Protein AF-A0A1Q8ZCB3-F1 (afdb_monomer)

Mean predicted aligned error: 11.49 Å

Nearest PDB structures (foldseek):
  8alu-assembly1_A  TM=4.350E-01  e=1.536E-04  Lactobacillus acidophilus
  5d74-assembly2_B  TM=3.799E-01  e=8.631E-02  Streptococcus phage phi7917
  1wfw-assembly1_A  TM=5.533E-01  e=4.853E-01  Mus musculus
  2egc-assembly1_A  TM=5.902E-01  e=7.000E-01  Homo sapiens
  5d76-assembly2_B  TM=3.180E-01  e=1.245E-01  Streptococcus phage phi7917

Radius of gyration: 24.02 Å; Cα contacts (8 Å, |Δi|>4): 388; chains: 1; bounding box: 88×39×53 Å

Sequence (181 aa):
MSKTLTMMKRLTGKFVLAVAATAVVLVGSVFPALAGEGILKADDPKAQINLRESASTSSRSLGYGLVGDRVTTLDQVKGTDGYVWYKVKFPKSGSVGWVRGDFVQVVTPEGILQAEDPQAQINLRQDANPNSTKLGYGVVGDRVLILGSKKGTDNYTWYKVKFPKSGAVGWIRGTFLRVTQ

Foldseek 3Di:
DDDDDDDDDDDDDDDPPPPPPPPPPCPVPFPQWDQFKKFFDDPDQADWFFFFADLDPPGDTPGTDGGGQIWGFGTWDQGPVRFIWTFTARPPPRDTGITTCVRIDTDFWKKFFDDPDQADWFFFAADLEPPGDGPGTDGGGQMWTFGHWDQGPVRFIWTFTARPVPRDTGITGCVRIDIDD

Solvent-accessible surface area (backbone atoms only — not comparable to full-atom values): 10440 Å² total; per-residue (Å²): 135,91,85,79,87,85,90,85,84,84,83,90,82,74,90,79,81,77,80,74,82,66,79,76,74,74,67,74,76,70,58,68,40,44,77,29,48,25,32,30,44,62,94,51,69,82,40,75,45,60,28,14,73,39,56,42,94,85,40,58,73,77,48,65,47,45,37,69,41,63,30,36,29,55,37,59,46,76,23,90,84,72,44,49,18,31,32,32,33,33,76,89,81,62,51,71,30,19,32,56,37,91,36,42,47,70,52,67,41,36,27,33,32,44,64,94,51,70,83,42,73,46,60,27,13,72,40,52,36,98,84,40,58,73,77,49,64,48,43,40,70,42,64,30,39,44,73,28,57,47,75,22,85,80,75,43,52,18,30,32,33,30,33,76,91,78,63,50,70,31,20,35,58,41,90,37,45,47,77,42,133

Secondary structure (DSSP, 8-state):
----------------------------------SEEEEE--SSTT-EEEEESSSSTTSPEEEEEETT-EEEEEEEEE-TTSSEEEEEE-TTT--EEEEEGGGEEEE--EEEE--SSTT-EEEEESSSSTTS-EEEEEETT-EEEEEEEEE-TTSSEEEEEE-TTT--EEEEEGGGEEEE-

Structure (mmCIF, N/CA/C/O backbone):
data_AF-A0A1Q8ZCB3-F1
#
_entry.id   AF-A0A1Q8ZCB3-F1
#
loop_
_atom_site.group_PDB
_atom_site.id
_atom_site.type_symbol
_atom_site.label_atom_id
_atom_site.label_alt_id
_atom_site.label_comp_id
_atom_site.label_asym_id
_atom_site.label_entity_id
_atom_site.label_seq_id
_atom_site.pdbx_PDB_ins_code
_atom_site.Cartn_x
_atom_site.Cartn_y
_atom_site.Cartn_z
_atom_site.occupancy
_atom_site.B_iso_or_equiv
_atom_site.auth_seq_id
_atom_site.auth_comp_id
_atom_site.auth_asym_id
_atom_site.auth_atom_id
_atom_site.pdbx_PDB_model_num
ATOM 1 N N . MET A 1 1 ? 66.526 -19.424 -27.141 1.00 43.78 1 MET A N 1
ATOM 2 C CA . MET A 1 1 ? 65.433 -18.430 -27.096 1.00 43.78 1 MET A CA 1
ATOM 3 C C . MET A 1 1 ? 64.791 -18.486 -25.722 1.00 43.78 1 MET A C 1
ATOM 5 O O . MET A 1 1 ? 64.409 -19.555 -25.273 1.00 43.78 1 MET A O 1
ATOM 9 N N . SER A 1 2 ? 64.801 -17.346 -25.037 1.00 36.97 2 SER A N 1
ATOM 10 C CA . SER A 1 2 ? 64.266 -17.119 -23.693 1.00 36.97 2 SER A CA 1
ATOM 11 C C . SER A 1 2 ? 62.748 -17.352 -23.641 1.00 36.97 2 SER A C 1
ATOM 13 O O . SER A 1 2 ? 62.046 -16.857 -24.522 1.00 36.97 2 SER A O 1
ATOM 15 N N . LYS A 1 3 ? 62.237 -18.032 -22.605 1.00 41.91 3 LYS A N 1
ATOM 16 C CA . LYS A 1 3 ? 61.520 -17.350 -21.511 1.00 41.91 3 LYS A CA 1
ATOM 17 C C . LYS A 1 3 ? 61.219 -18.268 -20.317 1.00 41.91 3 LYS A C 1
ATOM 19 O O . LYS A 1 3 ? 60.880 -19.438 -20.435 1.00 41.91 3 LYS A O 1
ATOM 24 N N . THR A 1 4 ? 61.435 -17.641 -19.176 1.00 35.97 4 THR A N 1
ATOM 25 C CA . THR A 1 4 ? 61.557 -18.051 -17.779 1.00 35.97 4 THR A CA 1
ATOM 26 C C . THR A 1 4 ? 60.206 -18.389 -17.122 1.00 35.97 4 THR A C 1
ATOM 28 O O . THR A 1 4 ? 59.192 -17.828 -17.522 1.00 35.97 4 THR A O 1
ATOM 31 N N . LEU A 1 5 ? 60.248 -19.279 -16.110 1.00 35.22 5 LEU A N 1
ATOM 32 C CA . LEU A 1 5 ? 59.411 -19.417 -14.888 1.00 35.22 5 LEU A CA 1
ATOM 33 C C . LEU A 1 5 ? 58.039 -18.696 -14.856 1.00 35.22 5 LEU A C 1
ATOM 35 O O . LEU A 1 5 ? 57.942 -17.495 -15.067 1.00 35.22 5 LEU A O 1
ATOM 39 N N . THR A 1 6 ? 56.965 -19.312 -14.356 1.00 37.03 6 THR A N 1
ATOM 40 C CA . THR A 1 6 ? 56.790 -19.480 -12.900 1.00 37.03 6 THR A CA 1
ATOM 41 C C . THR A 1 6 ? 55.740 -20.548 -12.585 1.00 37.03 6 THR A C 1
ATOM 43 O O . THR A 1 6 ? 54.593 -20.482 -13.016 1.00 37.03 6 THR A O 1
ATOM 46 N N . MET A 1 7 ? 56.154 -21.515 -11.773 1.00 36.97 7 MET A N 1
ATOM 47 C CA . MET A 1 7 ? 55.316 -22.459 -11.045 1.00 36.97 7 MET A CA 1
ATOM 48 C C . MET A 1 7 ? 54.838 -21.782 -9.752 1.00 36.97 7 MET A C 1
ATOM 50 O O . MET A 1 7 ? 55.672 -21.310 -8.986 1.00 36.97 7 MET A O 1
ATOM 54 N N . MET A 1 8 ? 53.538 -21.798 -9.446 1.00 34.94 8 MET A N 1
ATOM 55 C CA . MET A 1 8 ? 53.072 -21.685 -8.058 1.00 34.94 8 MET A CA 1
ATOM 56 C C . MET A 1 8 ? 52.208 -22.891 -7.708 1.00 34.94 8 MET A C 1
ATOM 58 O O . MET A 1 8 ? 51.209 -23.208 -8.349 1.00 34.94 8 MET A O 1
ATOM 62 N N . LYS A 1 9 ? 52.679 -23.596 -6.684 1.00 36.34 9 LYS A N 1
ATOM 63 C CA . LYS A 1 9 ? 52.091 -24.767 -6.050 1.00 36.34 9 LYS A CA 1
ATOM 64 C C . LYS A 1 9 ? 51.317 -24.306 -4.807 1.00 36.34 9 LYS A C 1
ATOM 66 O O . LYS A 1 9 ? 51.848 -23.532 -4.024 1.00 36.34 9 LYS A O 1
ATOM 71 N N . ARG A 1 10 ? 50.184 -24.982 -4.589 1.00 35.59 10 ARG A N 1
ATOM 72 C CA . ARG A 1 10 ? 49.631 -25.476 -3.307 1.00 35.59 10 ARG A CA 1
ATOM 73 C C . ARG A 1 10 ? 48.706 -24.601 -2.437 1.00 35.59 10 ARG A C 1
ATOM 75 O O . ARG A 1 10 ? 49.109 -23.623 -1.834 1.00 35.59 10 ARG A O 1
ATOM 82 N N . LEU A 1 11 ? 47.500 -25.173 -2.310 1.00 38.19 11 LEU A N 1
ATOM 83 C CA . LEU A 1 11 ? 46.736 -25.578 -1.116 1.00 38.19 11 LEU A CA 1
ATOM 84 C C . LEU A 1 11 ? 46.401 -24.573 0.009 1.00 38.19 11 LEU A C 1
ATOM 86 O O . LEU A 1 11 ? 47.260 -24.045 0.700 1.00 38.19 11 LEU A O 1
ATOM 90 N N . THR A 1 12 ? 45.093 -24.597 0.312 1.00 42.53 12 THR A N 1
ATOM 91 C CA . THR A 1 12 ? 44.434 -24.538 1.635 1.00 42.53 12 THR A CA 1
ATOM 92 C C . THR A 1 12 ? 44.508 -23.237 2.430 1.00 42.53 12 THR A C 1
ATOM 94 O O . THR A 1 12 ? 45.506 -22.937 3.072 1.00 42.53 12 THR A O 1
ATOM 97 N N . GLY A 1 13 ? 43.366 -22.545 2.515 1.00 30.16 13 G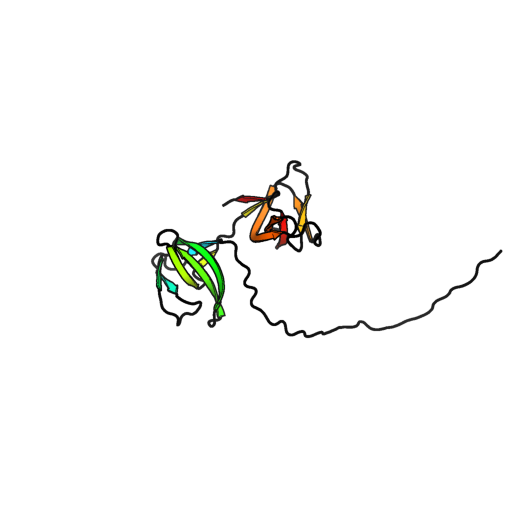LY A N 1
ATOM 98 C CA . GLY A 1 13 ? 43.183 -21.401 3.408 1.00 30.16 13 GLY A CA 1
ATOM 99 C C . GLY A 1 13 ? 41.724 -20.965 3.557 1.00 30.16 13 GLY A C 1
ATOM 100 O O . GLY A 1 13 ? 41.347 -19.939 3.020 1.00 30.16 13 GLY A O 1
ATOM 101 N N . LYS A 1 14 ? 40.938 -21.776 4.282 1.00 32.31 14 LYS A N 1
ATOM 102 C CA . LYS A 1 14 ? 39.766 -21.444 5.126 1.00 32.31 14 LYS A CA 1
ATOM 103 C C . LYS A 1 14 ? 38.662 -20.532 4.546 1.00 32.31 14 LYS A C 1
ATOM 105 O O . LYS A 1 14 ? 38.822 -19.323 4.432 1.00 32.31 14 LYS A O 1
ATOM 110 N N . PHE A 1 15 ? 37.470 -21.117 4.363 1.00 35.84 15 PHE A N 1
ATOM 111 C CA . PHE A 1 15 ? 36.195 -20.393 4.419 1.00 35.84 15 PHE A CA 1
ATOM 112 C C . PHE A 1 15 ? 36.158 -19.554 5.704 1.00 35.84 15 PHE A C 1
ATOM 114 O O . PHE A 1 15 ? 36.106 -20.106 6.804 1.00 35.84 15 PHE A O 1
ATOM 121 N N . VAL A 1 16 ? 36.199 -18.230 5.579 1.00 33.22 16 VAL A N 1
ATOM 122 C CA . VAL A 1 16 ? 35.905 -17.341 6.703 1.00 33.22 16 VAL A CA 1
ATOM 123 C C . VAL A 1 16 ? 34.391 -17.211 6.768 1.00 33.22 16 VAL A C 1
ATOM 125 O O . VAL A 1 16 ? 33.783 -16.401 6.072 1.00 33.22 16 VAL A O 1
ATOM 128 N N . LEU A 1 17 ? 33.780 -18.050 7.604 1.00 32.59 17 LEU A N 1
ATOM 129 C CA . LEU A 1 17 ? 32.443 -17.807 8.122 1.00 32.59 17 LEU A CA 1
ATOM 130 C C . LEU A 1 17 ? 32.559 -16.632 9.103 1.00 32.59 17 LEU A C 1
ATOM 132 O O . LEU A 1 17 ? 32.798 -16.820 10.294 1.00 32.59 17 LEU A O 1
ATOM 136 N N . ALA A 1 18 ? 32.458 -15.405 8.597 1.00 30.44 18 ALA A N 1
ATOM 137 C CA . ALA A 1 18 ? 32.269 -14.248 9.455 1.00 30.44 18 ALA A CA 1
ATOM 138 C C . ALA A 1 18 ? 30.823 -14.278 9.965 1.00 30.44 18 ALA A C 1
ATOM 140 O O . ALA A 1 18 ? 29.923 -13.687 9.371 1.00 30.44 18 ALA A O 1
ATOM 141 N N . VAL A 1 19 ? 30.596 -14.986 11.075 1.00 38.97 19 VAL A N 1
ATOM 142 C CA . VAL A 1 19 ? 29.436 -14.743 11.937 1.00 38.97 19 VAL A CA 1
ATOM 143 C C . VAL A 1 19 ? 29.700 -13.419 12.645 1.00 38.97 19 VAL A C 1
ATOM 145 O O . VAL A 1 19 ? 30.138 -13.370 13.789 1.00 38.97 19 VAL A O 1
ATOM 148 N N . ALA A 1 20 ? 29.472 -12.320 11.934 1.00 33.50 20 ALA A N 1
ATOM 149 C CA . ALA A 1 20 ? 29.192 -11.059 12.587 1.00 33.50 20 ALA A CA 1
ATOM 150 C C . ALA A 1 20 ? 27.714 -11.113 12.973 1.00 33.50 20 ALA A C 1
ATOM 152 O O . ALA A 1 20 ? 26.838 -10.748 12.191 1.00 33.50 20 ALA A O 1
ATOM 153 N N . ALA A 1 21 ? 27.436 -11.623 14.174 1.00 37.19 21 ALA A N 1
ATOM 154 C CA . ALA A 1 21 ? 26.182 -11.357 14.858 1.00 37.19 21 ALA A CA 1
ATOM 155 C C . ALA A 1 21 ? 26.173 -9.869 15.231 1.00 37.19 21 ALA A C 1
ATOM 157 O O . ALA A 1 21 ? 26.398 -9.484 16.375 1.00 37.19 21 ALA A O 1
ATOM 158 N N . THR A 1 22 ? 25.973 -9.009 14.236 1.00 30.77 22 THR A N 1
ATOM 159 C CA . THR A 1 22 ? 25.482 -7.671 14.505 1.00 30.77 22 THR A CA 1
ATOM 160 C C . THR A 1 22 ? 24.059 -7.857 14.989 1.00 30.77 22 THR A C 1
ATOM 162 O O . THR A 1 22 ? 23.218 -8.442 14.305 1.00 30.77 22 THR A O 1
ATOM 165 N N . ALA A 1 23 ? 23.804 -7.405 16.213 1.00 31.92 23 ALA A N 1
ATOM 166 C CA . ALA A 1 23 ? 22.453 -7.182 16.673 1.00 31.92 23 ALA A CA 1
ATOM 167 C C . ALA A 1 23 ? 21.751 -6.359 15.589 1.00 31.92 23 ALA A C 1
ATOM 169 O O . ALA A 1 23 ? 22.047 -5.177 15.400 1.00 31.92 23 ALA A O 1
ATOM 170 N N . VAL A 1 24 ? 20.852 -6.999 14.842 1.00 34.22 24 VAL A N 1
ATOM 171 C CA . VAL A 1 24 ? 19.842 -6.277 14.089 1.00 34.22 24 VAL A CA 1
ATOM 172 C C . VAL A 1 24 ? 18.987 -5.654 15.173 1.00 34.22 24 VAL A C 1
ATOM 174 O O . VAL A 1 24 ? 18.048 -6.262 15.684 1.00 34.22 24 VAL A O 1
ATOM 177 N N . VAL A 1 25 ? 19.356 -4.441 15.580 1.00 32.31 25 VAL A N 1
ATOM 178 C CA . VAL A 1 25 ? 18.383 -3.525 16.141 1.00 32.31 25 VAL A CA 1
ATOM 179 C C . VAL A 1 25 ? 17.363 -3.404 15.024 1.00 32.31 25 VAL A C 1
ATOM 181 O O . VAL A 1 25 ? 17.607 -2.755 14.007 1.00 32.31 25 VAL A O 1
ATOM 184 N N . LEU A 1 26 ? 16.253 -4.129 15.168 1.00 32.78 26 LEU A N 1
ATOM 185 C CA . LEU A 1 26 ? 15.033 -3.860 14.437 1.00 32.78 26 LEU A CA 1
ATOM 186 C C . LEU A 1 26 ? 14.609 -2.466 14.896 1.00 32.78 26 LEU A C 1
ATOM 188 O O . LEU A 1 26 ? 13.716 -2.309 15.723 1.00 32.78 26 LEU A O 1
ATOM 192 N N . VAL A 1 27 ? 15.275 -1.434 14.370 1.00 38.00 27 VAL A N 1
ATOM 193 C CA . VAL A 1 27 ? 14.613 -0.167 14.126 1.00 38.00 27 VAL A CA 1
ATOM 194 C C . VAL A 1 27 ? 13.471 -0.599 13.234 1.00 38.00 27 VAL A C 1
ATOM 196 O O . VAL A 1 27 ? 13.697 -0.961 12.076 1.00 38.00 27 VAL A O 1
ATOM 199 N N . GLY A 1 28 ? 12.288 -0.748 13.839 1.00 34.34 28 GLY A N 1
ATOM 200 C CA . GLY A 1 28 ? 11.076 -1.098 13.125 1.00 34.34 28 GLY A CA 1
ATOM 201 C C . GLY A 1 28 ? 11.060 -0.184 11.923 1.00 34.34 28 GLY A C 1
ATOM 202 O O . GLY A 1 28 ? 11.060 1.037 12.078 1.00 34.34 28 GLY A O 1
ATOM 203 N N . SER A 1 29 ? 11.231 -0.765 10.740 1.00 34.41 29 SER A N 1
ATOM 204 C CA . SER A 1 29 ? 11.274 0.015 9.522 1.00 34.41 29 SER A CA 1
ATOM 205 C C . SER A 1 29 ? 9.860 0.547 9.393 1.00 34.41 29 SER A C 1
ATOM 207 O O . SER A 1 29 ? 8.961 -0.162 8.945 1.00 34.41 29 SER A O 1
ATOM 209 N N . VAL A 1 30 ? 9.655 1.778 9.856 1.00 35.72 30 VAL A N 1
ATOM 210 C CA . VAL A 1 30 ? 8.565 2.629 9.408 1.00 35.72 30 VAL A CA 1
ATOM 211 C C . VAL A 1 30 ? 8.846 2.819 7.932 1.00 35.72 30 VAL A C 1
ATOM 213 O O . VAL A 1 30 ? 9.557 3.725 7.506 1.00 35.72 30 VAL A O 1
ATOM 216 N N . PHE A 1 31 ? 8.394 1.854 7.136 1.00 39.19 31 PHE A N 1
ATOM 217 C CA . PHE A 1 31 ? 8.153 2.111 5.740 1.00 39.19 31 PHE A CA 1
ATOM 218 C C . PHE A 1 31 ? 7.098 3.207 5.770 1.00 39.19 31 PHE A C 1
ATOM 220 O O . PHE A 1 31 ? 6.014 2.933 6.288 1.00 39.19 31 PHE A O 1
ATOM 227 N N . PRO A 1 32 ? 7.374 4.429 5.280 1.00 39.38 32 PRO A N 1
ATOM 228 C CA . PRO A 1 32 ? 6.278 5.298 4.918 1.00 39.38 32 PRO A CA 1
ATOM 229 C C . PRO A 1 32 ? 5.487 4.503 3.886 1.00 39.38 32 PRO A C 1
ATOM 231 O O . PRO A 1 32 ? 5.914 4.333 2.738 1.00 39.38 32 PRO A O 1
ATOM 234 N N . ALA A 1 33 ? 4.391 3.898 4.339 1.00 48.06 33 ALA A N 1
ATOM 235 C CA . ALA A 1 33 ? 3.415 3.353 3.439 1.00 48.06 33 ALA A CA 1
ATOM 236 C C . ALA A 1 33 ? 3.020 4.538 2.561 1.00 48.06 33 ALA A C 1
ATOM 238 O O . ALA A 1 33 ? 2.794 5.649 3.052 1.00 48.06 33 ALA A O 1
ATOM 239 N N . LEU A 1 34 ? 2.974 4.321 1.247 1.00 54.12 34 LEU A N 1
ATOM 240 C CA . LEU A 1 34 ? 2.104 5.162 0.438 1.00 54.12 34 LEU A CA 1
ATOM 241 C C . LEU A 1 34 ? 0.783 5.262 1.193 1.00 54.12 34 LEU A C 1
ATOM 243 O O . LEU A 1 34 ? 0.332 4.240 1.712 1.00 54.12 34 LEU A O 1
ATOM 247 N N . ALA A 1 35 ? 0.209 6.464 1.255 1.00 63.44 35 ALA A N 1
ATOM 248 C CA . ALA A 1 35 ? -1.168 6.607 1.683 1.00 63.44 35 ALA A CA 1
ATOM 249 C C . ALA A 1 35 ? -1.990 5.601 0.860 1.00 63.44 35 ALA A C 1
ATOM 251 O O . ALA A 1 35 ? -2.141 5.771 -0.350 1.00 63.44 35 ALA A O 1
ATOM 252 N N . GLY A 1 36 ? -2.349 4.485 1.480 1.00 77.75 36 GLY A N 1
ATOM 253 C CA . GLY A 1 36 ? -2.910 3.322 0.815 1.00 77.75 36 GLY A CA 1
ATOM 254 C C . GLY A 1 36 ? -4.407 3.336 1.011 1.00 77.75 36 GLY A C 1
ATOM 255 O O . GLY A 1 36 ? -4.918 4.010 1.903 1.00 77.75 36 GLY A O 1
ATOM 256 N N . GLU A 1 37 ? -5.139 2.608 0.187 1.00 86.44 37 GLU A N 1
ATOM 257 C CA . GLU A 1 37 ? -6.553 2.409 0.458 1.00 86.44 37 GLU A CA 1
ATOM 258 C C . GLU A 1 37 ? -6.737 1.171 1.340 1.00 86.44 37 GLU A C 1
ATOM 260 O O . GLU A 1 37 ? -6.029 0.172 1.218 1.00 86.44 37 GLU A O 1
ATOM 265 N N . GLY A 1 38 ? -7.670 1.255 2.278 1.00 92.56 38 GLY A N 1
ATOM 266 C CA . GLY A 1 38 ? -8.101 0.146 3.108 1.00 92.56 38 GLY A CA 1
ATOM 267 C C . GLY A 1 38 ? -9.619 0.064 3.129 1.00 92.56 38 GLY A C 1
ATOM 268 O O . GLY A 1 38 ? -10.307 1.080 3.048 1.00 92.56 38 GLY A O 1
ATOM 269 N N . ILE A 1 39 ? -10.136 -1.150 3.268 1.00 95.38 39 ILE A N 1
ATOM 270 C CA . ILE A 1 39 ? -11.553 -1.409 3.523 1.00 95.38 39 ILE A CA 1
ATOM 271 C C . ILE A 1 39 ? -11.657 -2.108 4.871 1.00 95.38 39 ILE A C 1
ATOM 273 O O . ILE A 1 39 ? -10.941 -3.081 5.128 1.00 95.38 39 ILE A O 1
ATOM 277 N N . LEU A 1 40 ? -12.522 -1.607 5.748 1.00 97.31 40 LEU A N 1
ATOM 278 C CA . LEU A 1 40 ? -12.768 -2.258 7.029 1.00 97.31 40 LEU A CA 1
ATOM 279 C C . LEU A 1 40 ? -13.511 -3.576 6.818 1.00 97.31 40 LEU A C 1
ATOM 281 O O . LEU A 1 40 ? -14.471 -3.642 6.050 1.00 97.31 40 LEU A O 1
ATOM 285 N N . LYS A 1 41 ? -13.075 -4.624 7.514 1.00 97.69 41 LYS A N 1
ATOM 286 C CA . LYS A 1 41 ? -13.646 -5.969 7.403 1.00 97.69 41 LYS A CA 1
ATOM 287 C C . LYS A 1 41 ? -13.803 -6.638 8.762 1.00 97.69 41 LYS A C 1
ATOM 289 O O . LYS A 1 41 ? -13.022 -6.384 9.671 1.00 97.69 41 LYS A O 1
ATOM 294 N N . ALA A 1 42 ? -14.783 -7.524 8.854 1.00 97.44 42 ALA A N 1
ATOM 295 C CA . ALA A 1 42 ? -14.973 -8.512 9.909 1.00 97.44 42 ALA A CA 1
ATOM 296 C C . ALA A 1 42 ? -15.933 -9.593 9.388 1.00 97.44 42 ALA A C 1
ATOM 298 O O . ALA A 1 42 ? -16.537 -9.413 8.328 1.00 97.44 42 ALA A O 1
ATOM 299 N N . ASP A 1 43 ? -16.079 -10.689 10.132 1.00 96.50 43 ASP A N 1
ATOM 300 C CA . ASP A 1 43 ? -16.992 -11.778 9.765 1.00 96.50 43 ASP A CA 1
ATOM 301 C C . ASP A 1 43 ? -18.466 -11.341 9.824 1.00 96.50 43 ASP A C 1
ATOM 303 O O . ASP A 1 43 ? -19.263 -11.725 8.970 1.00 96.50 43 ASP A O 1
ATOM 307 N N . ASP A 1 44 ? -18.829 -10.500 10.800 1.00 96.62 44 ASP A N 1
ATOM 308 C CA . ASP A 1 44 ? -20.150 -9.870 10.863 1.00 96.62 44 ASP A CA 1
ATOM 309 C C . ASP A 1 44 ? -20.151 -8.551 10.061 1.00 96.62 44 ASP A C 1
ATOM 311 O O . ASP A 1 44 ? -19.468 -7.600 10.455 1.00 96.62 44 ASP A O 1
ATOM 315 N N . PRO A 1 45 ? -20.943 -8.431 8.977 1.00 93.44 45 PRO A N 1
ATOM 316 C CA . PRO A 1 45 ? -21.014 -7.217 8.161 1.00 93.44 45 PRO A CA 1
ATOM 317 C C . PRO A 1 45 ? -21.618 -6.004 8.887 1.00 93.44 45 PRO A C 1
ATOM 319 O O . PRO A 1 45 ? -21.578 -4.898 8.353 1.00 93.44 45 PRO A O 1
ATOM 322 N N . LYS A 1 46 ? -22.194 -6.177 10.082 1.00 94.31 46 LYS A N 1
ATOM 323 C CA . LYS A 1 46 ? -22.699 -5.080 10.924 1.00 94.31 46 LYS A CA 1
ATOM 324 C C . LYS A 1 46 ? -21.743 -4.713 12.060 1.00 94.31 46 LYS A C 1
ATOM 326 O O . LYS A 1 46 ? -22.065 -3.827 12.854 1.00 94.31 46 LYS A O 1
ATOM 331 N N . ALA A 1 47 ? -20.584 -5.366 12.147 1.00 97.00 47 ALA A N 1
ATOM 332 C CA . ALA A 1 47 ? -19.624 -5.120 13.209 1.00 97.00 47 ALA A CA 1
ATOM 333 C C . ALA A 1 47 ? -19.082 -3.685 13.175 1.00 97.00 47 ALA A C 1
ATOM 335 O O . ALA A 1 47 ? -18.778 -3.120 12.120 1.00 97.00 47 ALA A O 1
ATOM 336 N N . GLN A 1 48 ? -18.904 -3.126 14.371 1.00 97.69 48 GLN A N 1
ATOM 337 C CA . GLN A 1 48 ? -18.194 -1.872 14.581 1.00 97.69 48 GLN A CA 1
ATOM 338 C C . GLN A 1 48 ? -16.708 -2.151 14.801 1.00 97.69 48 GLN A C 1
ATOM 340 O O . GLN A 1 48 ? -16.325 -2.924 15.680 1.00 97.69 48 GLN A O 1
ATOM 345 N N . ILE A 1 49 ? -15.861 -1.485 14.024 1.00 98.19 49 ILE A N 1
ATOM 346 C CA . ILE A 1 49 ? -14.409 -1.596 14.106 1.00 98.19 49 ILE A CA 1
ATOM 347 C C . ILE A 1 49 ? -13.863 -0.370 14.826 1.00 98.19 49 ILE A C 1
ATOM 349 O O . ILE A 1 49 ? -13.937 0.749 14.318 1.00 98.19 49 ILE A O 1
ATOM 353 N N . ASN A 1 50 ? -13.312 -0.581 16.020 1.00 97.94 50 ASN A N 1
ATOM 354 C CA . ASN A 1 50 ? -12.820 0.502 16.867 1.00 97.94 50 ASN A CA 1
ATOM 355 C C . ASN A 1 50 ? -11.655 1.263 16.221 1.00 97.94 50 ASN A C 1
ATOM 357 O O . ASN A 1 50 ? -10.651 0.667 15.827 1.00 97.94 50 ASN A O 1
ATOM 361 N N . LEU A 1 51 ? -11.764 2.590 16.226 1.00 98.25 51 LEU A N 1
ATOM 362 C CA . LEU A 1 51 ? -10.684 3.518 15.927 1.00 98.25 51 LEU A CA 1
ATOM 363 C C . LEU A 1 51 ? -10.033 3.947 17.241 1.00 98.25 51 LEU A C 1
ATOM 365 O O . LEU A 1 51 ? -10.710 4.467 18.126 1.00 98.25 51 LEU A O 1
ATOM 369 N N . ARG A 1 52 ? -8.727 3.742 17.387 1.00 98.19 52 ARG A N 1
ATOM 370 C CA . ARG A 1 52 ? -8.020 3.952 18.655 1.00 98.19 52 ARG A CA 1
ATOM 371 C C . ARG A 1 52 ? -6.963 5.043 18.594 1.00 98.19 52 ARG A C 1
ATOM 373 O O . ARG A 1 52 ? -6.422 5.347 17.538 1.00 98.19 52 ARG A O 1
ATOM 380 N N . GLU A 1 53 ? -6.649 5.629 19.740 1.00 97.56 53 GLU A N 1
ATOM 381 C CA . GLU A 1 53 ? -5.643 6.691 19.844 1.00 97.56 53 GLU A CA 1
ATOM 382 C C . GLU A 1 53 ? -4.217 6.185 19.595 1.00 97.56 53 GLU A C 1
ATOM 384 O O . GLU A 1 53 ? -3.384 6.898 19.039 1.00 97.56 53 GLU A O 1
ATOM 389 N N . SER A 1 54 ? -3.930 4.934 19.959 1.00 96.69 54 SER A N 1
ATOM 390 C CA . SER A 1 54 ? -2.631 4.285 19.756 1.00 96.69 54 SER A CA 1
ATOM 391 C C . SER A 1 54 ? -2.799 2.854 19.245 1.00 96.69 54 SER A C 1
ATOM 393 O O . SER A 1 54 ? -3.884 2.278 19.322 1.00 96.69 54 SER A O 1
ATOM 395 N N . ALA A 1 55 ? -1.711 2.260 18.753 1.00 96.06 55 ALA A N 1
ATOM 396 C CA . ALA A 1 55 ? -1.642 0.869 18.297 1.00 96.06 55 ALA A CA 1
ATOM 397 C C . ALA A 1 55 ? -1.688 -0.146 19.463 1.00 96.06 55 ALA A C 1
ATOM 399 O O . ALA A 1 55 ? -0.756 -0.919 19.685 1.00 96.06 55 ALA A O 1
ATOM 400 N N . SER A 1 56 ? -2.750 -0.084 20.265 1.00 95.56 56 SER A N 1
ATOM 401 C CA . SER A 1 56 ? -2.989 -0.953 21.415 1.00 95.56 56 SER A CA 1
ATOM 402 C C . SER A 1 56 ? -4.483 -1.064 21.705 1.00 95.56 56 SER A C 1
ATOM 404 O O . SER A 1 56 ? -5.206 -0.063 21.694 1.00 95.56 56 SER A O 1
ATOM 406 N N . THR A 1 57 ? -4.932 -2.264 22.073 1.00 94.62 57 THR A N 1
ATOM 407 C CA . THR A 1 57 ? -6.299 -2.536 22.542 1.00 94.62 57 THR A CA 1
ATOM 408 C C . THR A 1 57 ? -6.641 -1.869 23.877 1.00 94.62 57 THR A C 1
ATOM 410 O O . THR A 1 57 ? -7.822 -1.694 24.170 1.00 94.62 57 THR A O 1
ATOM 413 N N . SER A 1 58 ? -5.644 -1.457 24.665 1.00 95.06 58 SER A N 1
ATOM 414 C CA . SER A 1 58 ? -5.847 -0.718 25.919 1.00 95.06 58 SER A CA 1
ATOM 415 C C . SER A 1 58 ? -5.956 0.796 25.731 1.00 95.06 58 SER A C 1
ATOM 417 O O . SER A 1 58 ? -6.333 1.502 26.663 1.00 95.06 58 SER A O 1
ATOM 419 N N . SER A 1 59 ? -5.630 1.314 24.543 1.00 96.44 59 SER A N 1
ATOM 420 C CA . SER A 1 59 ? -5.689 2.754 24.284 1.00 96.44 59 SER A CA 1
ATOM 421 C C . SER A 1 59 ? -7.125 3.246 24.115 1.00 96.44 59 SER A C 1
ATOM 423 O 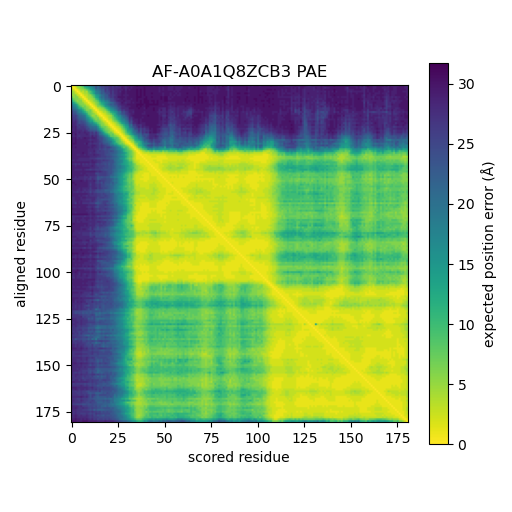O . SER A 1 59 ? -8.030 2.477 23.772 1.00 96.44 59 SER A O 1
ATOM 425 N N . ARG A 1 60 ? -7.340 4.545 24.342 1.00 97.38 60 ARG A N 1
ATOM 426 C CA . ARG A 1 60 ? -8.655 5.180 24.250 1.00 97.38 60 ARG A CA 1
ATOM 427 C C . ARG A 1 60 ? -9.306 4.923 22.884 1.00 97.38 60 ARG A C 1
ATOM 429 O O . ARG A 1 60 ? -8.666 5.086 21.844 1.00 97.38 60 ARG A O 1
ATOM 436 N N . SER A 1 61 ? -10.590 4.552 22.892 1.00 96.94 61 SER A N 1
ATOM 437 C CA . SER A 1 61 ? -11.405 4.538 21.673 1.00 96.94 61 SER A CA 1
ATOM 438 C C . SER A 1 61 ? -11.762 5.972 21.284 1.00 96.94 61 SER A C 1
ATOM 440 O O . SER A 1 61 ? -12.280 6.738 22.100 1.00 96.94 61 SER A O 1
ATOM 442 N N . LEU A 1 62 ? -11.449 6.336 20.046 1.00 97.25 62 LEU A N 1
ATOM 443 C CA . LEU A 1 62 ? -11.785 7.616 19.424 1.00 97.25 62 LEU A CA 1
ATOM 444 C C . LEU A 1 62 ? -13.113 7.547 18.657 1.00 97.25 62 LEU A C 1
ATOM 446 O O . LEU A 1 62 ? -13.616 8.574 18.211 1.00 97.25 62 LEU A O 1
ATOM 450 N N . GLY A 1 63 ? -13.664 6.344 18.483 1.00 96.62 63 GLY A N 1
ATOM 451 C CA . GLY A 1 63 ? -14.869 6.077 17.710 1.00 96.62 63 GLY A CA 1
ATOM 452 C C . GLY A 1 63 ? -14.794 4.713 17.035 1.00 96.62 63 GLY A C 1
ATOM 453 O O . GLY A 1 63 ? -14.035 3.835 17.450 1.00 96.62 63 GLY A O 1
ATOM 454 N N . TYR A 1 64 ? -15.568 4.539 15.970 1.00 97.38 64 TYR A N 1
ATOM 455 C CA . TYR A 1 64 ? -15.576 3.317 15.177 1.00 97.38 64 TYR A CA 1
ATOM 456 C C . TYR A 1 64 ? -15.898 3.611 13.708 1.00 97.38 64 TYR A C 1
ATOM 458 O O . TYR A 1 64 ? -16.464 4.656 13.388 1.00 97.38 64 TYR A O 1
ATOM 466 N N . GLY A 1 65 ? -15.540 2.672 12.836 1.00 97.00 65 GLY A N 1
ATOM 467 C CA . GLY A 1 65 ? -16.103 2.536 11.493 1.00 97.00 65 GLY A CA 1
ATOM 468 C C . GLY A 1 65 ? -16.939 1.265 11.382 1.00 97.00 65 GLY A C 1
ATOM 469 O O . GLY A 1 65 ? -16.944 0.437 12.295 1.00 97.00 65 GLY A O 1
ATOM 470 N N . LEU A 1 66 ? -17.641 1.103 10.270 1.00 97.44 66 LEU A N 1
ATOM 471 C CA . LEU A 1 66 ? -18.404 -0.100 9.950 1.00 97.44 66 LEU A CA 1
ATOM 472 C C . LEU A 1 66 ? -17.673 -0.944 8.908 1.00 97.44 66 LEU A C 1
ATOM 474 O O . LEU A 1 66 ? -16.849 -0.445 8.141 1.00 97.44 66 LEU A O 1
ATOM 478 N N . VAL A 1 67 ? -17.993 -2.235 8.859 1.00 97.50 67 VAL A N 1
ATOM 479 C CA . VAL A 1 67 ? -17.536 -3.103 7.769 1.00 97.50 67 VAL A CA 1
ATOM 480 C C . VAL A 1 67 ? -17.956 -2.515 6.418 1.00 97.50 67 VAL A C 1
ATOM 482 O O . VAL A 1 67 ? -19.088 -2.071 6.236 1.00 97.50 67 VAL A O 1
ATOM 485 N N . GLY A 1 68 ? -17.020 -2.496 5.470 1.00 96.00 68 GLY A N 1
ATOM 486 C CA . GLY A 1 68 ? -17.188 -1.880 4.156 1.00 96.00 68 GLY A CA 1
ATOM 487 C C . GLY A 1 68 ? -16.785 -0.404 4.087 1.00 96.00 68 GLY A C 1
ATOM 488 O O . GLY A 1 68 ? -16.643 0.118 2.979 1.00 96.00 68 GLY A O 1
ATOM 489 N N . ASP A 1 69 ? -16.540 0.269 5.218 1.00 96.75 69 ASP A N 1
ATOM 490 C CA . ASP A 1 69 ? -16.032 1.641 5.188 1.00 96.75 69 ASP A CA 1
ATOM 491 C C . ASP A 1 69 ? -14.647 1.696 4.539 1.00 96.75 69 ASP A C 1
ATOM 493 O O . ASP A 1 69 ? -13.739 0.922 4.863 1.00 96.75 69 ASP A O 1
ATOM 497 N N . ARG A 1 70 ? -14.482 2.665 3.634 1.00 95.62 70 ARG A N 1
ATOM 498 C CA . ARG A 1 70 ? -13.193 2.992 3.024 1.00 95.62 70 ARG A CA 1
ATOM 499 C C . ARG A 1 70 ? -12.392 3.894 3.947 1.00 95.62 70 ARG A C 1
ATOM 501 O O . ARG A 1 70 ? -12.906 4.880 4.479 1.00 95.62 70 ARG A O 1
ATOM 508 N N . VAL A 1 71 ? -11.109 3.591 4.067 1.00 95.69 71 VAL A N 1
ATOM 509 C CA . VAL A 1 71 ? -10.137 4.358 4.836 1.00 95.69 71 VAL A CA 1
ATOM 510 C C . VAL A 1 71 ? -8.865 4.571 4.029 1.00 95.69 71 VAL A C 1
ATOM 512 O O . VAL A 1 71 ? -8.522 3.778 3.157 1.00 95.69 71 VAL A O 1
ATOM 515 N N . THR A 1 72 ? -8.132 5.633 4.339 1.00 92.25 72 THR A N 1
ATOM 516 C CA . THR A 1 72 ? -6.760 5.803 3.859 1.00 92.25 72 THR A CA 1
ATOM 517 C C . THR A 1 72 ? -5.801 5.296 4.926 1.00 92.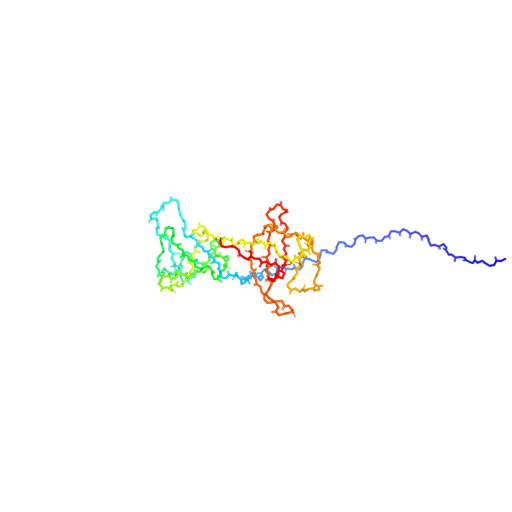25 72 THR A C 1
ATOM 519 O O . THR A 1 72 ? -5.810 5.828 6.034 1.00 92.25 72 THR A O 1
ATOM 522 N N . THR A 1 73 ? -4.973 4.299 4.630 1.00 91.56 73 THR A N 1
ATOM 523 C CA . THR A 1 73 ? -3.877 3.865 5.502 1.00 91.56 73 THR A CA 1
ATOM 524 C C . THR A 1 73 ? -2.725 4.857 5.382 1.00 91.56 73 THR A C 1
ATOM 526 O O . THR A 1 73 ? -2.323 5.223 4.288 1.00 91.56 73 THR A O 1
ATOM 529 N N . LEU A 1 74 ? -2.224 5.351 6.506 1.00 89.38 74 LEU A N 1
ATOM 530 C CA . LEU A 1 74 ? -1.192 6.386 6.586 1.00 89.38 74 LEU A CA 1
ATOM 531 C C . LEU A 1 74 ? 0.132 5.841 7.113 1.00 89.38 74 LEU A C 1
ATOM 533 O O . LEU A 1 74 ? 1.187 6.382 6.805 1.00 89.38 74 LEU A O 1
ATOM 537 N N . ASP A 1 75 ? 0.061 4.814 7.955 1.00 88.56 75 ASP A N 1
ATOM 538 C CA . ASP A 1 75 ? 1.215 4.210 8.609 1.00 88.56 75 ASP A CA 1
ATOM 539 C C . ASP A 1 75 ? 0.864 2.797 9.085 1.00 88.56 75 ASP A C 1
ATOM 541 O O . ASP A 1 75 ? -0.319 2.448 9.188 1.00 88.56 75 ASP A O 1
ATOM 545 N N . GLN A 1 76 ? 1.879 2.001 9.412 1.00 90.81 76 GLN A N 1
ATOM 546 C CA . GLN A 1 76 ? 1.711 0.722 10.083 1.00 90.81 76 GLN A CA 1
ATOM 547 C C . GLN A 1 76 ? 2.780 0.493 11.152 1.00 90.81 76 GLN A C 1
ATOM 549 O O . GLN A 1 76 ? 3.962 0.763 10.947 1.00 90.81 76 GLN A O 1
ATOM 554 N N . VAL A 1 77 ? 2.379 -0.090 12.277 1.00 91.62 77 VAL A N 1
ATOM 555 C CA . VAL A 1 77 ? 3.303 -0.506 13.341 1.00 91.62 77 VAL A CA 1
ATOM 556 C C . VAL A 1 77 ? 2.904 -1.868 13.880 1.00 91.62 7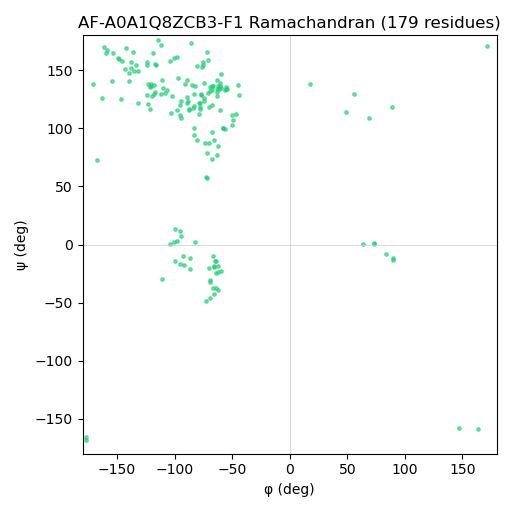7 VAL A C 1
ATOM 558 O O . VAL A 1 77 ? 1.748 -2.275 13.780 1.00 91.62 77 VAL A O 1
ATOM 561 N N . LYS A 1 78 ? 3.855 -2.582 14.480 1.00 92.44 78 LYS A N 1
ATOM 562 C CA . LYS A 1 78 ? 3.533 -3.756 15.290 1.00 92.44 78 LYS A CA 1
ATOM 563 C C . LYS A 1 78 ? 3.143 -3.282 16.691 1.00 92.44 78 LYS A C 1
ATOM 565 O O . LYS A 1 78 ? 3.945 -2.634 17.357 1.00 92.44 78 LYS A O 1
ATOM 570 N N . GLY A 1 79 ? 1.915 -3.574 17.102 1.00 90.31 79 GLY A N 1
ATOM 571 C CA . GLY A 1 79 ? 1.404 -3.269 18.434 1.00 90.31 79 GLY A CA 1
ATOM 572 C C . GLY A 1 79 ? 2.017 -4.172 19.501 1.00 90.31 79 GLY A C 1
ATOM 573 O O . GLY A 1 79 ? 2.609 -5.216 19.209 1.00 90.31 79 GLY A O 1
ATOM 574 N N . THR A 1 80 ? 1.849 -3.779 20.762 1.00 88.06 80 THR A N 1
ATOM 575 C CA . THR A 1 80 ? 2.298 -4.562 21.927 1.00 88.06 80 THR A CA 1
ATOM 576 C C . THR A 1 80 ? 1.545 -5.885 22.078 1.00 88.06 80 THR A C 1
ATOM 578 O O . THR A 1 80 ? 2.042 -6.807 22.714 1.00 88.06 80 THR A O 1
ATOM 581 N N . ASP A 1 81 ? 0.377 -5.997 21.447 1.00 88.62 81 ASP A N 1
ATOM 582 C CA . ASP A 1 81 ? -0.444 -7.204 21.345 1.00 88.62 81 ASP A CA 1
ATOM 583 C C . ASP A 1 81 ? 0.007 -8.161 20.225 1.00 88.62 81 ASP A C 1
ATOM 585 O O . ASP A 1 81 ? -0.621 -9.191 19.994 1.00 88.62 81 ASP A O 1
ATOM 589 N N . GLY A 1 82 ? 1.092 -7.833 19.518 1.00 90.25 82 GLY A N 1
ATOM 590 C CA . GLY A 1 82 ? 1.668 -8.658 18.459 1.00 90.25 82 GLY A CA 1
ATOM 591 C C . GLY A 1 82 ? 1.005 -8.496 17.090 1.00 90.25 82 GLY A C 1
ATOM 592 O O . GLY A 1 82 ? 1.563 -8.987 16.105 1.00 90.25 82 GLY A O 1
ATOM 593 N N . TYR A 1 83 ? -0.115 -7.774 17.002 1.00 93.19 83 TYR A N 1
ATOM 594 C CA . TYR A 1 83 ? -0.794 -7.488 15.741 1.00 93.19 83 TYR A CA 1
ATOM 595 C C . TYR A 1 83 ? -0.129 -6.325 15.004 1.00 93.19 83 TYR A C 1
ATOM 597 O O . TYR A 1 83 ? 0.480 -5.440 15.604 1.00 93.19 83 TYR A O 1
ATOM 605 N N . VAL A 1 84 ? -0.265 -6.300 13.680 1.00 93.62 84 VAL A N 1
ATOM 606 C CA . VAL A 1 84 ? -0.026 -5.070 12.916 1.00 93.62 84 VAL A CA 1
ATOM 607 C C . VAL A 1 84 ? -1.209 -4.141 13.150 1.00 93.62 84 VAL A C 1
ATOM 609 O O . VAL A 1 84 ? -2.351 -4.587 13.158 1.00 93.62 84 VAL A O 1
ATOM 612 N N . TRP A 1 85 ? -0.942 -2.857 13.328 1.00 96.81 85 TRP A N 1
ATOM 613 C CA . TRP A 1 85 ? -1.934 -1.797 13.415 1.00 96.81 85 TRP A CA 1
ATOM 614 C C . TRP A 1 85 ? -1.709 -0.822 12.275 1.00 96.81 85 TRP A C 1
ATOM 616 O O . TRP A 1 85 ? -0.569 -0.444 12.014 1.00 96.81 85 TRP A O 1
ATOM 626 N N . TYR A 1 86 ? -2.792 -0.390 11.639 1.00 95.62 86 TYR A N 1
ATOM 627 C CA . TYR A 1 86 ? -2.760 0.644 10.615 1.00 95.62 86 TYR A CA 1
ATOM 628 C C . TYR A 1 86 ? -3.242 1.957 11.200 1.00 95.62 86 TYR A C 1
ATOM 630 O O . TYR A 1 86 ? -4.334 2.026 11.768 1.00 95.62 86 TYR A O 1
ATOM 638 N N . LYS A 1 87 ? -2.452 3.016 11.025 1.00 95.88 87 LYS A N 1
ATOM 639 C CA . LYS A 1 87 ? -2.956 4.370 11.212 1.00 95.88 87 LYS A CA 1
ATOM 640 C C . LYS A 1 87 ? -3.816 4.683 10.007 1.00 95.88 87 LYS A C 1
ATOM 642 O O . LYS A 1 87 ? -3.338 4.589 8.883 1.00 95.88 87 LYS A O 1
ATOM 647 N N . VAL A 1 88 ? -5.070 5.035 10.223 1.00 96.25 88 VAL A N 1
ATOM 648 C CA . VAL A 1 88 ? -6.037 5.270 9.160 1.00 96.25 88 VAL A CA 1
ATOM 649 C C . VAL A 1 88 ? -6.640 6.660 9.264 1.00 96.25 88 VAL A C 1
ATOM 651 O O . VAL A 1 88 ? -6.712 7.234 10.350 1.00 96.25 88 VAL A O 1
ATOM 654 N N . LYS A 1 89 ? -7.097 7.186 8.129 1.00 95.56 89 LYS A N 1
ATOM 655 C CA . LYS A 1 89 ? -7.945 8.371 8.035 1.00 95.56 89 LYS A CA 1
ATOM 656 C C . LYS A 1 89 ? -9.265 8.003 7.374 1.00 95.56 89 LYS A C 1
ATOM 658 O O . LYS A 1 89 ? -9.266 7.452 6.275 1.00 95.56 89 LYS A O 1
ATOM 663 N N . PHE A 1 90 ? -10.375 8.353 8.010 1.00 94.94 90 PHE A N 1
ATOM 664 C CA . PHE A 1 90 ? -11.700 8.247 7.405 1.00 94.94 90 PHE A CA 1
ATOM 665 C C . PHE A 1 90 ? -11.917 9.420 6.439 1.00 94.94 90 PHE A C 1
ATOM 667 O O . PHE A 1 90 ? -11.849 10.571 6.875 1.00 94.94 90 PHE A O 1
ATOM 674 N N . PRO A 1 91 ? -12.196 9.184 5.144 1.00 90.44 91 PRO A N 1
ATOM 675 C CA . PRO A 1 91 ? -12.329 10.263 4.166 1.00 90.44 91 PRO A CA 1
ATOM 676 C C . PRO A 1 91 ? -13.502 11.204 4.454 1.00 90.44 91 PRO A C 1
ATOM 678 O O . PRO A 1 91 ? -13.371 12.409 4.273 1.00 90.44 91 PRO A O 1
ATOM 681 N N . LYS A 1 92 ? -14.634 10.661 4.929 1.00 89.81 92 LYS A N 1
ATOM 682 C CA . LYS A 1 92 ? -15.864 11.433 5.176 1.00 89.81 92 LYS A CA 1
ATOM 683 C C . LYS A 1 92 ? -15.760 12.339 6.405 1.00 89.81 92 LYS A C 1
ATOM 685 O O . LYS A 1 92 ? -16.116 13.506 6.324 1.00 89.81 92 LYS A O 1
ATOM 690 N N . SER A 1 93 ? -15.294 11.808 7.537 1.00 93.75 93 SER A N 1
ATOM 691 C CA . SER A 1 93 ? -15.212 12.560 8.799 1.00 93.75 93 SER A CA 1
ATOM 692 C C . SER A 1 93 ? -13.867 13.257 9.009 1.00 93.75 93 SER A C 1
ATOM 694 O O . SER A 1 93 ? -13.749 14.124 9.869 1.00 93.75 93 SER A O 1
ATOM 696 N N . GLY A 1 94 ? -12.824 12.847 8.284 1.00 94.19 94 GLY A N 1
ATOM 697 C CA . GLY A 1 94 ? -11.449 13.278 8.522 1.00 94.19 94 GLY A CA 1
ATOM 698 C C . GLY A 1 94 ? -10.801 12.668 9.770 1.00 94.19 94 GLY A C 1
ATOM 699 O O . GLY A 1 94 ? -9.636 12.968 10.026 1.00 94.19 94 GLY A O 1
ATOM 700 N N . SER A 1 95 ? -11.507 11.815 10.525 1.00 95.94 95 SER A N 1
ATOM 701 C CA . SER A 1 95 ? -11.010 11.197 11.760 1.00 95.94 95 SER A CA 1
ATOM 702 C C . SER A 1 95 ? -9.758 10.365 11.499 1.00 95.94 95 SER A C 1
ATOM 704 O O . SER A 1 95 ? -9.728 9.573 10.556 1.00 95.94 95 SER A O 1
ATOM 706 N N . VAL A 1 96 ? -8.747 10.519 12.356 1.00 97.44 96 VAL A N 1
ATOM 707 C CA . VAL A 1 96 ? -7.477 9.786 12.279 1.00 97.44 96 VAL A CA 1
ATOM 708 C C . VAL A 1 96 ? -7.262 8.991 13.559 1.00 97.44 96 VAL A C 1
ATOM 710 O O . VAL A 1 96 ? -7.459 9.511 14.653 1.00 97.44 96 VAL A O 1
ATOM 713 N N . GLY A 1 97 ? -6.818 7.747 13.422 1.00 97.69 97 GLY A N 1
ATOM 714 C CA . GLY A 1 97 ? -6.491 6.876 14.549 1.00 97.69 97 GLY A CA 1
ATOM 715 C C . GLY A 1 97 ? -5.947 5.536 14.074 1.00 97.69 97 GLY A C 1
ATOM 716 O O . GLY A 1 97 ? -5.630 5.377 12.901 1.00 97.69 97 GLY A O 1
ATOM 717 N N . TRP A 1 98 ? -5.836 4.573 14.977 1.00 98.00 98 TRP A N 1
ATOM 718 C CA . TRP A 1 98 ? -5.294 3.246 14.724 1.00 98.00 98 TRP A CA 1
ATOM 719 C C . TRP A 1 98 ? -6.395 2.191 14.703 1.00 98.00 98 TRP A C 1
ATOM 721 O O . TRP A 1 98 ? -7.232 2.136 15.602 1.00 98.00 98 TRP A O 1
ATOM 731 N N . VAL A 1 99 ? -6.357 1.329 13.693 1.00 98.19 99 VAL A N 1
ATOM 732 C CA . VAL A 1 99 ? -7.215 0.148 13.568 1.00 98.19 99 VAL A CA 1
ATOM 733 C C . VAL A 1 99 ? -6.321 -1.083 13.510 1.00 98.19 99 VAL A C 1
ATOM 735 O O . VAL A 1 99 ? -5.273 -1.073 12.858 1.00 98.19 99 VAL A O 1
ATOM 738 N N . ARG A 1 100 ? -6.710 -2.148 14.211 1.00 97.69 100 ARG A N 1
ATOM 739 C CA . ARG A 1 100 ? -5.960 -3.406 14.199 1.00 97.69 100 ARG A CA 1
ATOM 740 C C . ARG A 1 100 ? -6.054 -4.053 12.814 1.00 97.69 100 ARG A C 1
ATOM 742 O O . ARG A 1 100 ? -7.104 -4.037 12.179 1.00 97.69 100 ARG A O 1
ATOM 749 N N . GLY A 1 101 ? -4.936 -4.563 12.316 1.00 94.62 101 GLY A N 1
ATOM 750 C CA . GLY A 1 101 ? -4.758 -4.908 10.906 1.00 94.62 101 GLY A CA 1
ATOM 751 C C . GLY A 1 101 ? -5.550 -6.117 10.427 1.00 94.62 101 GLY A C 1
ATOM 752 O O . GLY A 1 101 ? -5.819 -6.227 9.237 1.00 94.62 101 GLY A O 1
ATOM 753 N N . ASP A 1 102 ? -5.994 -6.984 11.331 1.00 95.50 102 ASP A N 1
ATOM 754 C CA . ASP A 1 102 ? -6.947 -8.053 11.027 1.00 95.50 102 ASP A CA 1
ATOM 755 C C . ASP A 1 102 ? -8.320 -7.516 10.587 1.00 95.50 102 ASP A C 1
ATOM 757 O O . ASP A 1 102 ? -9.002 -8.183 9.811 1.00 95.50 102 ASP A O 1
ATOM 761 N N . PHE A 1 103 ? -8.677 -6.288 10.975 1.00 97.62 103 PHE A N 1
ATOM 762 C CA . PHE A 1 103 ? -9.898 -5.604 10.540 1.00 97.62 103 PHE A CA 1
ATOM 763 C C . PHE A 1 103 ? -9.706 -4.679 9.333 1.00 97.62 103 PHE A C 1
ATOM 765 O O . PHE A 1 103 ? -10.627 -3.951 8.967 1.00 97.62 103 PHE A O 1
ATOM 772 N N . VAL A 1 104 ? -8.528 -4.682 8.700 1.00 96.06 104 VAL A N 1
ATOM 773 C CA . VAL A 1 104 ? -8.239 -3.841 7.532 1.00 96.06 104 VAL A CA 1
ATOM 774 C C . VAL A 1 104 ? -7.843 -4.720 6.356 1.00 96.06 104 VAL A C 1
ATOM 776 O O . VAL A 1 104 ? -6.817 -5.396 6.362 1.00 96.06 104 VAL A O 1
ATOM 779 N N . GLN A 1 105 ? -8.647 -4.698 5.300 1.00 93.88 105 GLN A N 1
ATOM 780 C CA . GLN A 1 105 ? -8.228 -5.176 3.993 1.00 93.88 105 GLN A CA 1
ATOM 781 C C . GLN A 1 105 ? -7.467 -4.055 3.291 1.00 93.88 105 GLN A C 1
ATOM 783 O O . GLN A 1 105 ? -8.077 -3.135 2.752 1.00 93.88 105 GLN A O 1
ATOM 788 N N . VAL A 1 106 ? -6.135 -4.121 3.302 1.00 88.88 106 VAL A N 1
ATOM 789 C CA . VAL A 1 106 ? -5.304 -3.180 2.542 1.00 88.88 106 VAL A CA 1
ATOM 790 C C . VAL A 1 106 ? -5.466 -3.467 1.053 1.00 88.88 106 VAL A C 1
ATOM 792 O O . VAL A 1 106 ? -5.131 -4.553 0.574 1.00 88.88 106 VAL A O 1
ATOM 795 N N . VAL A 1 107 ? -5.971 -2.482 0.322 1.00 84.50 107 VAL A N 1
ATOM 796 C CA . VAL A 1 107 ? -6.022 -2.495 -1.134 1.00 84.50 107 VAL A CA 1
ATOM 797 C C . VAL A 1 107 ? -4.628 -2.128 -1.619 1.00 84.50 107 VAL A C 1
ATOM 799 O O . VAL A 1 107 ? -4.138 -1.021 -1.397 1.00 84.50 107 VAL A O 1
ATOM 802 N N . THR A 1 108 ? -3.953 -3.096 -2.232 1.00 83.25 108 THR A N 1
ATOM 803 C CA . THR A 1 108 ? -2.632 -2.872 -2.823 1.00 83.25 108 THR A CA 1
ATOM 804 C C . THR A 1 108 ? -2.845 -2.385 -4.251 1.00 83.25 108 THR A C 1
ATOM 806 O O . THR A 1 108 ? -3.382 -3.160 -5.042 1.00 83.25 108 THR A O 1
ATOM 809 N N . PRO A 1 109 ? -2.456 -1.145 -4.601 1.00 85.56 109 PRO A N 1
ATOM 810 C CA . PRO A 1 109 ? -2.636 -0.651 -5.959 1.00 85.56 109 PRO A CA 1
ATOM 811 C C . PRO A 1 109 ? -1.883 -1.524 -6.960 1.00 85.56 109 PRO A C 1
ATOM 813 O O . PRO A 1 109 ? -0.795 -2.029 -6.664 1.00 85.56 109 PRO A O 1
ATOM 816 N N . GLU A 1 110 ? -2.435 -1.664 -8.157 1.00 91.50 110 GLU A N 1
ATOM 817 C CA . GLU A 1 110 ? -1.760 -2.332 -9.262 1.00 91.50 110 GLU A CA 1
ATOM 818 C C . GLU A 1 110 ? -1.100 -1.306 -10.185 1.00 91.50 110 GLU A C 1
ATOM 820 O O . GLU A 1 110 ? -1.393 -0.108 -10.177 1.00 91.50 110 GLU A O 1
ATOM 825 N N . GLY A 1 111 ? -0.159 -1.775 -10.989 1.00 94.31 111 GLY A N 1
ATOM 826 C CA . GLY A 1 111 ? 0.420 -0.994 -12.060 1.00 94.31 111 GLY A CA 1
ATOM 827 C C . GLY A 1 111 ? 0.712 -1.861 -13.268 1.00 94.31 111 GLY A C 1
ATOM 828 O O . GLY A 1 111 ? 0.985 -3.056 -13.148 1.00 94.31 111 GLY A O 1
ATOM 829 N N . ILE A 1 112 ? 0.662 -1.235 -14.437 1.00 97.00 112 ILE A N 1
ATOM 830 C CA . ILE A 1 112 ? 1.038 -1.846 -15.707 1.00 97.00 112 ILE A CA 1
ATOM 831 C C . ILE A 1 112 ? 2.310 -1.166 -16.198 1.00 97.00 112 ILE A C 1
ATOM 833 O O . ILE A 1 112 ? 2.382 0.068 -16.244 1.00 97.00 112 ILE A O 1
ATOM 837 N N . LEU A 1 113 ? 3.315 -1.963 -16.556 1.00 97.50 113 LEU A N 1
ATOM 838 C CA . LEU A 1 113 ? 4.543 -1.438 -17.141 1.00 97.50 113 LEU A CA 1
ATOM 839 C C . LEU A 1 113 ? 4.264 -0.846 -18.524 1.00 97.50 113 LEU A C 1
ATOM 841 O O . LEU A 1 113 ? 3.545 -1.435 -19.332 1.00 97.50 113 LEU A O 1
ATOM 845 N N . GLN A 1 114 ? 4.849 0.318 -18.793 1.00 97.44 114 GLN A N 1
ATOM 846 C CA . GLN A 1 114 ? 4.675 1.047 -20.046 1.00 97.44 114 GLN A CA 1
ATOM 847 C C . GLN A 1 114 ? 5.988 1.656 -20.536 1.00 97.44 114 GLN A C 1
ATOM 849 O O . GLN A 1 114 ? 6.834 2.069 -19.741 1.00 97.44 114 GLN A O 1
ATOM 854 N N . ALA A 1 115 ? 6.125 1.735 -21.853 1.00 96.62 115 ALA A N 1
ATOM 855 C CA . ALA A 1 115 ? 7.177 2.435 -22.576 1.00 96.62 115 ALA A CA 1
ATOM 856 C C . ALA A 1 115 ? 6.679 2.715 -24.005 1.00 96.62 115 ALA A C 1
ATOM 858 O O . ALA A 1 115 ? 5.657 2.162 -24.414 1.00 96.62 115 ALA A O 1
ATOM 859 N N . GLU A 1 116 ? 7.389 3.566 -24.747 1.00 95.56 116 GLU A N 1
ATOM 860 C CA . GLU A 1 116 ? 7.085 3.825 -26.163 1.00 95.56 116 GLU A CA 1
ATOM 861 C C . GLU A 1 116 ? 7.317 2.580 -27.029 1.00 95.56 116 GLU A C 1
ATOM 863 O O . GLU A 1 116 ? 6.481 2.252 -27.865 1.00 95.56 116 GLU A O 1
ATOM 868 N N . ASP A 1 117 ? 8.419 1.861 -26.791 1.00 95.31 117 ASP A N 1
ATOM 869 C CA . ASP A 1 117 ? 8.702 0.574 -27.428 1.00 95.31 117 ASP A CA 1
ATOM 870 C C . ASP A 1 117 ? 7.997 -0.569 -26.662 1.00 95.31 117 ASP A C 1
ATOM 872 O O . ASP A 1 117 ? 8.336 -0.819 -25.499 1.00 95.31 117 ASP A O 1
ATOM 876 N N . PRO A 1 118 ? 7.054 -1.303 -27.288 1.00 92.44 118 PRO A N 1
ATOM 877 C CA . PRO A 1 118 ? 6.364 -2.433 -26.664 1.00 92.44 118 PRO A CA 1
ATOM 878 C C . PRO A 1 118 ? 7.277 -3.599 -26.263 1.00 92.44 118 PRO A C 1
ATOM 880 O O . PRO A 1 118 ? 6.872 -4.434 -25.459 1.00 92.44 118 PRO A O 1
ATOM 883 N N . GLN A 1 119 ? 8.487 -3.689 -26.819 1.00 91.69 119 GLN A N 1
ATOM 884 C CA . GLN A 1 119 ? 9.471 -4.722 -26.482 1.00 91.69 119 GLN A CA 1
ATOM 885 C C . GLN A 1 119 ? 10.511 -4.233 -25.462 1.00 91.69 119 GLN A C 1
ATOM 887 O O . GLN A 1 119 ? 11.421 -4.981 -25.095 1.00 91.69 119 GLN A O 1
ATOM 892 N N . ALA A 1 120 ? 10.381 -2.995 -24.969 1.00 95.19 120 ALA A N 1
ATOM 893 C CA . ALA A 1 120 ? 11.321 -2.435 -24.014 1.00 95.19 120 ALA A CA 1
ATOM 894 C C . ALA A 1 120 ? 11.368 -3.250 -22.716 1.00 95.19 120 ALA A C 1
ATOM 896 O O . ALA A 1 120 ? 10.345 -3.635 -22.144 1.00 95.19 120 ALA A O 1
ATOM 897 N N . GLN A 1 121 ? 12.585 -3.435 -22.206 1.00 96.94 121 GLN A N 1
ATOM 898 C CA . GLN A 1 121 ? 12.826 -3.991 -20.881 1.00 96.94 121 GLN A CA 1
ATOM 899 C C . GLN A 1 121 ? 12.865 -2.870 -19.839 1.00 96.94 121 GLN A C 1
ATOM 901 O O . GLN A 1 121 ? 13.702 -1.964 -19.891 1.00 96.94 121 GLN A O 1
ATOM 906 N N . ILE A 1 122 ? 11.993 -2.958 -18.839 1.00 98.06 122 ILE A N 1
ATOM 907 C CA . ILE A 1 122 ? 11.950 -2.040 -17.706 1.00 98.06 122 ILE A CA 1
ATOM 908 C C . ILE A 1 122 ? 12.754 -2.661 -16.567 1.00 98.06 122 ILE A C 1
ATOM 910 O O . ILE A 1 122 ? 12.349 -3.658 -15.971 1.00 98.06 122 ILE A O 1
ATOM 914 N N . ASN A 1 123 ? 13.898 -2.058 -16.245 1.00 98.00 123 ASN A N 1
ATOM 915 C CA . ASN A 1 123 ? 14.776 -2.554 -15.184 1.00 98.00 123 ASN A CA 1
ATOM 916 C C . ASN A 1 123 ? 14.083 -2.514 -13.812 1.00 98.00 123 ASN A C 1
ATOM 918 O O . ASN A 1 123 ? 13.654 -1.451 -13.359 1.00 98.00 123 ASN A O 1
ATOM 922 N N . LEU A 1 124 ? 14.089 -3.652 -13.119 1.00 98.19 124 LEU A N 1
ATOM 923 C CA . LEU A 1 124 ? 13.759 -3.764 -11.705 1.00 98.19 124 LEU A CA 1
ATOM 924 C C . LEU A 1 124 ? 15.033 -3.551 -10.886 1.00 98.19 124 LEU A C 1
ATOM 926 O O . LEU A 1 124 ? 16.026 -4.256 -11.077 1.00 98.19 124 LEU A O 1
ATOM 930 N N . ARG A 1 125 ? 15.023 -2.578 -9.979 1.00 98.44 125 ARG A N 1
ATOM 931 C CA . ARG A 1 125 ? 16.233 -2.136 -9.277 1.00 98.44 125 ARG A CA 1
ATOM 932 C C . ARG A 1 125 ? 16.192 -2.368 -7.777 1.00 98.44 125 ARG A C 1
ATOM 934 O O . ARG A 1 125 ? 15.125 -2.422 -7.177 1.00 98.44 125 ARG A O 1
ATOM 941 N N . GLN A 1 126 ? 17.360 -2.492 -7.160 1.00 97.62 126 GLN A N 1
ATOM 942 C CA . GLN A 1 126 ? 17.461 -2.700 -5.716 1.00 97.62 126 GLN A CA 1
ATOM 943 C C . GLN A 1 126 ? 17.046 -1.465 -4.907 1.00 97.62 126 GLN A C 1
ATOM 945 O O . GLN A 1 126 ? 16.498 -1.614 -3.814 1.00 97.62 126 GLN A O 1
ATOM 950 N N . ASP A 1 127 ? 17.245 -0.261 -5.447 1.00 97.56 127 ASP A N 1
ATOM 951 C CA . ASP A 1 127 ? 16.838 0.987 -4.801 1.00 97.56 127 ASP A CA 1
ATOM 952 C C . ASP A 1 127 ? 16.306 2.018 -5.818 1.00 97.56 127 ASP A C 1
ATOM 954 O O . ASP A 1 127 ? 16.449 1.843 -7.030 1.00 97.56 127 ASP A O 1
ATOM 958 N N . ALA A 1 128 ? 15.701 3.106 -5.332 1.00 96.50 128 ALA A N 1
ATOM 959 C CA . ALA A 1 128 ? 15.208 4.243 -6.119 1.00 96.50 128 ALA A CA 1
ATOM 960 C C . ALA A 1 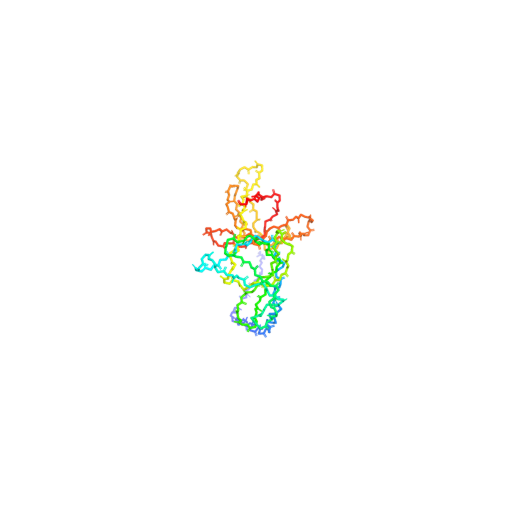128 ? 16.360 5.112 -6.661 1.00 96.50 128 ALA A C 1
ATOM 962 O O . ALA A 1 128 ? 16.500 6.295 -6.351 1.00 96.50 128 ALA A O 1
ATOM 963 N N . ASN A 1 129 ? 17.237 4.486 -7.429 1.00 95.31 129 ASN A N 1
ATOM 964 C CA . ASN A 1 129 ? 18.429 5.082 -7.999 1.00 95.31 129 ASN A CA 1
ATOM 965 C C . ASN A 1 129 ? 18.676 4.415 -9.363 1.00 95.31 129 ASN A C 1
ATOM 967 O O . ASN A 1 129 ? 18.795 3.182 -9.412 1.00 95.31 129 ASN A O 1
ATOM 971 N N . PRO A 1 130 ? 18.792 5.184 -10.464 1.00 95.19 130 PRO A N 1
ATOM 972 C CA . PRO A 1 130 ? 19.023 4.639 -11.804 1.00 95.19 130 PRO A CA 1
ATOM 973 C C . PRO A 1 130 ? 20.365 3.905 -11.957 1.00 95.19 130 PRO A C 1
ATOM 975 O O . PRO A 1 130 ? 20.537 3.155 -12.914 1.00 95.19 130 PRO A O 1
ATOM 978 N N . ASN A 1 131 ? 21.288 4.063 -11.011 1.00 96.69 131 ASN A N 1
ATOM 979 C CA . ASN A 1 131 ? 22.581 3.381 -10.978 1.00 96.69 131 ASN A CA 1
ATOM 980 C C . ASN A 1 131 ? 22.633 2.237 -9.955 1.00 96.69 131 ASN A C 1
ATOM 982 O O . ASN A 1 131 ? 23.664 1.585 -9.827 1.00 96.69 131 ASN A O 1
ATOM 986 N N . SER A 1 132 ? 21.543 1.963 -9.227 1.00 97.44 132 SER A N 1
ATOM 987 C CA . SER A 1 132 ? 21.508 0.822 -8.307 1.00 97.44 132 SER A CA 1
ATOM 988 C C . SER A 1 132 ? 21.459 -0.515 -9.050 1.00 97.44 132 SER A C 1
ATOM 990 O O . SER A 1 132 ? 21.044 -0.583 -10.217 1.00 97.44 132 SER A O 1
ATOM 992 N N . THR A 1 133 ? 21.866 -1.577 -8.347 1.00 98.06 133 THR A N 1
ATOM 993 C CA . THR A 1 133 ? 21.887 -2.964 -8.824 1.00 98.06 133 THR A CA 1
ATOM 994 C C . THR A 1 133 ? 20.602 -3.320 -9.565 1.00 98.06 133 THR A C 1
ATOM 996 O O . THR A 1 133 ? 19.495 -3.129 -9.051 1.00 98.06 133 THR A O 1
ATOM 999 N N . LYS A 1 134 ? 20.753 -3.862 -10.776 1.00 98.00 134 LYS A N 1
ATOM 1000 C CA . LYS A 1 134 ? 19.649 -4.438 -11.543 1.00 98.00 134 LYS A CA 1
ATOM 1001 C C . LYS A 1 134 ? 19.346 -5.82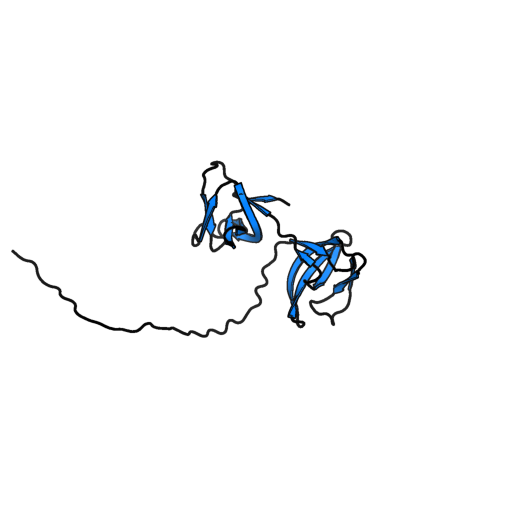0 -10.972 1.00 98.00 134 LYS A C 1
ATOM 1003 O O . LYS A 1 134 ? 20.202 -6.696 -11.005 1.00 98.00 134 LYS A O 1
ATOM 1008 N N . LEU A 1 135 ? 18.143 -5.991 -10.440 1.00 97.50 135 LEU A N 1
ATOM 1009 C CA . LEU A 1 135 ? 17.654 -7.267 -9.912 1.00 97.50 135 LEU A CA 1
ATOM 1010 C C . LEU A 1 135 ? 17.007 -8.127 -11.005 1.00 97.50 135 LEU A C 1
ATOM 1012 O O . LEU A 1 135 ? 16.873 -9.335 -10.847 1.00 97.50 135 LEU A O 1
ATOM 1016 N N . GLY A 1 136 ? 16.592 -7.495 -12.101 1.00 96.69 136 GLY A N 1
ATOM 1017 C CA . GLY A 1 136 ? 15.934 -8.128 -13.234 1.00 96.69 136 GLY A CA 1
ATOM 1018 C C . GLY A 1 136 ? 15.254 -7.078 -14.103 1.00 96.69 136 GLY A C 1
ATOM 1019 O O . GLY A 1 136 ? 15.592 -5.892 -14.042 1.00 96.69 136 GLY A O 1
ATOM 1020 N N . TYR A 1 137 ? 14.273 -7.505 -14.887 1.00 97.12 137 TYR A N 1
ATO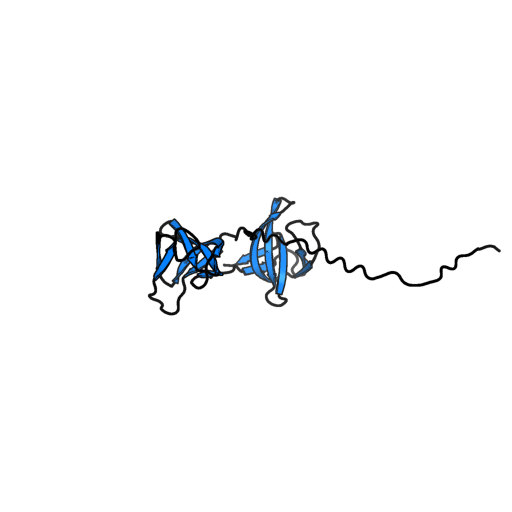M 1021 C CA . TYR A 1 137 ? 13.434 -6.620 -15.683 1.00 97.12 137 TYR A CA 1
ATOM 1022 C C . TYR A 1 137 ? 12.024 -7.198 -15.836 1.00 97.12 137 TYR A C 1
ATOM 1024 O O . TYR A 1 137 ? 11.821 -8.399 -15.662 1.00 97.12 137 TYR A O 1
ATOM 1032 N N . GLY A 1 138 ? 11.070 -6.328 -16.153 1.00 96.56 138 GLY A N 1
ATOM 1033 C CA . GLY A 1 138 ? 9.790 -6.697 -16.758 1.00 96.56 138 GLY A CA 1
ATOM 1034 C C . GLY A 1 138 ? 9.688 -6.118 -18.166 1.00 96.56 138 GLY A C 1
ATOM 1035 O O . GLY A 1 138 ? 10.572 -5.371 -18.596 1.00 96.56 138 GLY A O 1
ATOM 1036 N N . VAL A 1 139 ? 8.615 -6.441 -18.874 1.00 96.69 139 VAL A N 1
ATOM 1037 C CA . VAL A 1 139 ? 8.317 -5.910 -20.215 1.00 96.69 139 VAL A CA 1
ATOM 1038 C C . VAL A 1 139 ? 7.008 -5.126 -20.214 1.00 96.69 139 VAL A C 1
ATOM 1040 O O . VAL A 1 139 ? 6.225 -5.197 -19.265 1.00 96.69 139 VAL A O 1
ATOM 1043 N N . VAL A 1 140 ? 6.770 -4.337 -21.261 1.00 97.31 140 VAL A N 1
ATOM 1044 C CA . VAL A 1 140 ? 5.523 -3.572 -21.403 1.00 97.31 140 VAL A CA 1
ATOM 1045 C C . VAL A 1 140 ? 4.308 -4.500 -21.309 1.00 97.31 140 VAL A C 1
ATOM 1047 O O . VAL A 1 140 ? 4.276 -5.578 -21.896 1.00 97.31 140 VAL A O 1
ATOM 1050 N N . GLY A 1 141 ? 3.297 -4.071 -20.553 1.00 95.69 141 GLY A N 1
ATOM 1051 C CA . GLY A 1 141 ? 2.088 -4.852 -20.297 1.00 95.69 141 GLY A CA 1
ATOM 1052 C C . GLY A 1 141 ? 2.161 -5.759 -19.065 1.00 95.69 141 GLY A C 1
ATOM 1053 O O . GLY A 1 141 ? 1.109 -6.206 -18.601 1.00 95.69 141 GLY A O 1
ATOM 1054 N N . ASP A 1 142 ? 3.345 -5.983 -18.482 1.00 96.88 142 ASP A N 1
ATOM 1055 C CA . ASP A 1 142 ? 3.447 -6.718 -17.221 1.00 96.88 142 ASP A CA 1
ATOM 1056 C C . ASP A 1 142 ? 2.684 -6.000 -16.105 1.00 96.88 142 ASP A C 1
ATOM 1058 O O . ASP A 1 142 ? 2.776 -4.780 -15.934 1.00 96.88 142 ASP A O 1
ATOM 1062 N N . ARG A 1 143 ? 1.950 -6.791 -15.317 1.00 96.56 143 ARG A N 1
ATOM 1063 C CA . ARG A 1 143 ? 1.257 -6.322 -14.116 1.00 96.56 143 ARG A CA 1
ATOM 1064 C C . ARG A 1 143 ? 2.137 -6.470 -12.890 1.00 96.56 143 ARG A C 1
ATOM 1066 O O . ARG A 1 143 ? 2.763 -7.512 -12.681 1.00 96.56 143 ARG A O 1
ATOM 1073 N N . VAL A 1 144 ? 2.109 -5.455 -12.040 1.00 96.38 144 VAL A N 1
ATOM 1074 C CA . VAL A 1 144 ? 2.822 -5.430 -10.767 1.00 96.38 144 VAL A CA 1
ATOM 1075 C C . VAL A 1 144 ? 1.930 -4.905 -9.648 1.00 96.38 144 VAL A C 1
ATOM 1077 O O . VAL A 1 144 ? 1.068 -4.062 -9.872 1.00 96.38 144 VAL A O 1
ATOM 1080 N N . LEU A 1 145 ? 2.169 -5.379 -8.429 1.00 92.69 145 LEU A N 1
ATOM 1081 C CA . LEU A 1 145 ? 1.611 -4.788 -7.214 1.00 92.69 145 LEU A CA 1
ATOM 1082 C C . LEU A 1 145 ? 2.508 -3.640 -6.760 1.00 92.69 145 LEU A C 1
ATOM 1084 O O . LEU A 1 145 ? 3.729 -3.796 -6.737 1.00 92.69 145 LEU A O 1
ATOM 1088 N N . ILE A 1 146 ? 1.926 -2.519 -6.353 1.00 91.62 146 ILE A N 1
ATOM 1089 C CA . ILE A 1 146 ? 2.640 -1.342 -5.862 1.00 91.62 146 ILE A CA 1
ATOM 1090 C C . ILE A 1 146 ? 2.641 -1.364 -4.337 1.00 91.62 146 ILE A C 1
ATOM 1092 O O . ILE A 1 146 ? 1.607 -1.260 -3.690 1.00 91.62 146 ILE A O 1
ATOM 1096 N N . LEU A 1 147 ? 3.832 -1.477 -3.758 1.00 88.06 147 LEU A N 1
ATOM 1097 C CA . LEU A 1 147 ? 4.037 -1.615 -2.316 1.00 88.06 147 LEU A CA 1
ATOM 1098 C C . LEU A 1 147 ? 4.425 -0.299 -1.630 1.00 88.06 147 LEU A C 1
ATOM 1100 O O . LEU A 1 147 ? 4.451 -0.222 -0.407 1.00 88.06 147 LEU A O 1
ATOM 1104 N N . GLY A 1 148 ? 4.809 0.719 -2.397 1.00 85.50 148 GLY A N 1
ATOM 1105 C CA . GLY A 1 148 ? 5.310 1.978 -1.858 1.00 85.50 148 GLY A CA 1
ATOM 1106 C C . GLY A 1 148 ? 5.872 2.879 -2.948 1.00 85.50 148 GLY A C 1
ATOM 1107 O O . GLY A 1 148 ? 6.057 2.453 -4.089 1.00 85.50 148 GLY A O 1
ATOM 1108 N N . SER A 1 149 ? 6.184 4.123 -2.595 1.00 90.25 149 SER A N 1
ATOM 1109 C CA . SER A 1 149 ? 6.929 5.024 -3.471 1.00 90.25 149 SER A CA 1
ATOM 1110 C C . SER A 1 149 ? 7.844 5.944 -2.675 1.00 90.25 149 SER A C 1
ATOM 1112 O O . SER A 1 149 ? 7.630 6.164 -1.485 1.00 90.25 149 SER A O 1
ATOM 1114 N N . LYS A 1 150 ? 8.878 6.472 -3.331 1.00 90.62 150 LYS A N 1
ATOM 1115 C CA . LYS A 1 150 ? 9.718 7.548 -2.796 1.00 90.62 150 LYS A CA 1
ATOM 1116 C C . LYS A 1 150 ? 10.340 8.358 -3.927 1.00 90.62 150 LYS A C 1
ATOM 1118 O O . LYS A 1 150 ? 10.360 7.916 -5.077 1.00 90.62 150 LYS A O 1
ATOM 1123 N N . LYS A 1 151 ? 10.869 9.537 -3.602 1.00 94.56 151 LYS A N 1
ATOM 1124 C CA . LYS A 1 151 ? 11.733 10.279 -4.525 1.00 94.56 151 LYS A CA 1
ATOM 1125 C C . LYS A 1 151 ? 13.079 9.570 -4.655 1.00 94.56 151 LYS A C 1
ATOM 1127 O O . LYS A 1 151 ? 13.672 9.182 -3.651 1.00 94.56 151 LYS A O 1
ATOM 1132 N N . GLY A 1 152 ? 13.512 9.357 -5.893 1.00 94.44 152 GLY A N 1
ATOM 1133 C CA . GLY A 1 152 ? 14.820 8.795 -6.201 1.00 94.44 152 GLY A CA 1
ATOM 1134 C C . GLY A 1 152 ? 15.912 9.855 -6.253 1.00 94.44 152 GLY A C 1
ATOM 1135 O O . GLY A 1 152 ? 15.636 11.054 -6.219 1.00 94.44 152 GLY A O 1
ATOM 1136 N N . THR A 1 153 ? 17.159 9.407 -6.393 1.00 95.12 153 THR A N 1
ATOM 1137 C CA . THR A 1 153 ? 18.335 10.291 -6.524 1.00 95.12 153 THR A CA 1
ATOM 1138 C C . THR A 1 153 ? 18.324 11.131 -7.806 1.00 95.12 153 THR A C 1
ATOM 1140 O O . THR A 1 153 ? 19.100 12.068 -7.941 1.00 95.12 153 THR A O 1
ATOM 1143 N N . ASP A 1 154 ? 17.457 10.783 -8.756 1.00 94.75 154 ASP A N 1
ATOM 1144 C CA . ASP A 1 154 ? 17.222 11.464 -10.028 1.00 94.75 154 ASP A CA 1
ATOM 1145 C C . ASP A 1 154 ? 15.976 12.374 -10.000 1.00 94.75 154 ASP A C 1
ATOM 1147 O O . ASP A 1 154 ? 15.503 12.798 -11.051 1.00 94.75 154 ASP A O 1
ATOM 1151 N N . ASN A 1 155 ? 15.423 12.666 -8.814 1.00 93.88 155 ASN A N 1
ATOM 1152 C CA . ASN A 1 155 ? 14.213 13.472 -8.575 1.00 93.88 155 ASN A CA 1
ATOM 1153 C C . ASN A 1 155 ? 12.896 12.910 -9.152 1.00 93.88 155 ASN A C 1
ATOM 1155 O O . ASN A 1 155 ? 11.814 13.477 -8.928 1.00 93.88 155 ASN A O 1
ATOM 1159 N N . TYR A 1 156 ? 12.939 11.752 -9.813 1.00 94.88 156 TYR A N 1
ATOM 1160 C CA . TYR A 1 156 ? 11.739 11.030 -10.219 1.00 94.88 156 TYR A CA 1
ATOM 1161 C C . TYR A 1 156 ? 11.090 10.339 -9.021 1.00 94.88 156 TYR A C 1
ATOM 1163 O O . TYR A 1 156 ? 11.733 10.010 -8.023 1.00 94.88 156 TYR A O 1
ATOM 1171 N N . THR A 1 157 ? 9.785 10.107 -9.114 1.00 94.56 157 THR A N 1
ATOM 1172 C CA . THR A 1 157 ? 9.109 9.187 -8.198 1.00 94.56 157 THR A CA 1
ATOM 1173 C C . THR A 1 157 ? 9.425 7.762 -8.633 1.00 94.56 157 THR A C 1
ATOM 1175 O O . THR A 1 157 ? 9.276 7.420 -9.805 1.00 94.56 157 THR A O 1
ATOM 1178 N N . TRP A 1 158 ? 9.861 6.933 -7.695 1.00 97.06 158 TRP A N 1
ATOM 1179 C CA . TRP A 1 158 ? 10.083 5.506 -7.887 1.00 97.06 158 TRP A CA 1
ATOM 1180 C C . TRP A 1 158 ? 9.057 4.726 -7.089 1.00 97.06 158 TRP A C 1
ATOM 1182 O O . TRP A 1 158 ? 8.745 5.100 -5.960 1.00 97.06 158 TRP A O 1
ATOM 1192 N N . TYR A 1 159 ? 8.579 3.628 -7.658 1.00 95.38 159 TYR A N 1
ATOM 1193 C CA . TYR A 1 159 ? 7.632 2.731 -7.016 1.00 95.38 159 TYR A CA 1
ATOM 1194 C C . TYR A 1 159 ? 8.331 1.438 -6.636 1.00 95.38 159 TYR A C 1
ATOM 1196 O O . TYR A 1 159 ? 9.015 0.830 -7.460 1.00 95.38 159 TYR A O 1
ATOM 1204 N N . LYS A 1 160 ? 8.149 1.017 -5.385 1.00 95.38 160 LYS A N 1
ATOM 1205 C CA . LYS A 1 160 ? 8.507 -0.328 -4.955 1.00 95.38 160 LYS A CA 1
ATOM 1206 C C . LYS A 1 160 ? 7.400 -1.253 -5.427 1.00 95.38 160 LYS A C 1
ATOM 1208 O O . LYS A 1 160 ? 6.245 -1.048 -5.064 1.00 95.38 160 LYS A O 1
ATOM 1213 N N . VAL A 1 161 ? 7.744 -2.246 -6.228 1.00 96.12 161 VAL A N 1
ATOM 1214 C CA . VAL A 1 161 ? 6.784 -3.134 -6.873 1.00 96.12 161 VAL A CA 1
ATOM 1215 C C . VAL A 1 161 ? 7.065 -4.594 -6.548 1.00 96.12 161 VAL A C 1
ATOM 1217 O O . VAL A 1 161 ? 8.199 -4.953 -6.224 1.00 96.12 161 VAL A O 1
ATOM 1220 N N . LYS A 1 162 ? 6.037 -5.436 -6.659 1.00 95.50 162 LYS A N 1
ATOM 1221 C CA . LYS A 1 162 ? 6.141 -6.897 -6.634 1.00 95.50 162 LYS A CA 1
ATOM 1222 C C . LYS A 1 162 ? 5.529 -7.483 -7.898 1.00 95.50 162 LYS A C 1
ATOM 1224 O O . LYS A 1 162 ? 4.372 -7.205 -8.203 1.00 95.50 162 LYS A O 1
ATOM 1229 N N . PHE A 1 163 ? 6.272 -8.338 -8.588 1.00 95.69 163 PHE A N 1
ATOM 1230 C CA . PHE A 1 163 ? 5.752 -9.131 -9.698 1.00 95.69 163 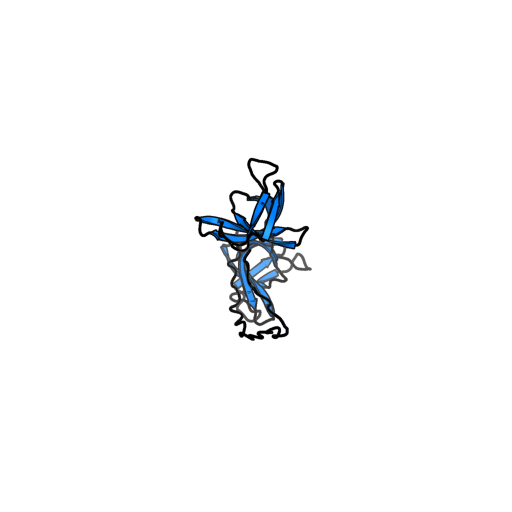PHE A CA 1
ATOM 1231 C C . PHE A 1 163 ? 4.956 -10.319 -9.138 1.00 95.69 163 PHE A C 1
ATOM 1233 O O . PHE A 1 163 ? 5.545 -11.148 -8.442 1.00 95.69 163 PHE A O 1
ATOM 1240 N N . PRO A 1 164 ? 3.645 -10.450 -9.417 1.00 92.56 164 PRO A N 1
ATOM 1241 C CA . PRO A 1 164 ? 2.829 -11.511 -8.825 1.00 92.56 164 PRO A CA 1
ATOM 1242 C C . PRO A 1 164 ? 3.287 -12.916 -9.220 1.00 92.56 164 PRO A C 1
ATOM 1244 O O . PRO A 1 164 ? 3.310 -13.806 -8.377 1.00 92.56 164 PRO A O 1
ATOM 1247 N N . LYS A 1 165 ? 3.690 -13.103 -10.486 1.00 91.31 165 LYS A N 1
ATOM 1248 C CA . LYS A 1 165 ? 4.077 -14.415 -11.030 1.00 91.31 165 LYS A CA 1
ATOM 1249 C C . LYS A 1 165 ? 5.390 -14.941 -10.447 1.00 91.31 165 LYS A C 1
ATOM 1251 O O . LYS A 1 165 ? 5.469 -16.106 -10.087 1.00 91.31 165 LYS A O 1
ATOM 1256 N N . SER A 1 166 ? 6.420 -14.097 -10.374 1.00 94.19 166 SER A N 1
ATOM 1257 C CA . SER A 1 166 ? 7.758 -14.498 -9.910 1.00 94.19 166 SER A CA 1
ATOM 1258 C C . SER A 1 166 ? 8.001 -14.217 -8.427 1.00 94.19 166 SER A C 1
ATOM 1260 O O . SER A 1 166 ? 8.957 -14.723 -7.853 1.00 94.19 166 SER A O 1
ATOM 1262 N N . GLY A 1 167 ? 7.185 -13.362 -7.807 1.00 93.56 167 GLY A N 1
ATOM 1263 C CA . GLY A 1 167 ? 7.420 -12.851 -6.460 1.00 93.56 167 GLY A CA 1
ATOM 1264 C C . GLY A 1 167 ? 8.549 -11.821 -6.362 1.00 93.56 167 GLY A C 1
ATOM 1265 O O . GLY A 1 167 ? 8.807 -11.342 -5.259 1.00 93.56 167 GLY A O 1
ATOM 1266 N N . ALA A 1 168 ? 9.202 -11.454 -7.473 1.00 95.69 168 ALA A N 1
ATOM 1267 C CA . ALA A 1 168 ? 10.320 -10.514 -7.479 1.00 95.69 168 ALA A CA 1
ATOM 1268 C C . ALA A 1 168 ? 9.896 -9.135 -6.955 1.00 95.69 168 ALA A C 1
ATOM 1270 O O . ALA A 1 168 ? 8.864 -8.603 -7.368 1.00 95.69 168 ALA A O 1
ATOM 1271 N N . VAL A 1 169 ? 10.707 -8.551 -6.067 1.00 97.00 169 VAL A N 1
ATOM 1272 C CA . VAL A 1 169 ? 10.468 -7.235 -5.459 1.00 97.00 169 VAL A CA 1
ATOM 1273 C C . VAL A 1 169 ? 11.629 -6.300 -5.767 1.00 97.00 169 VAL A C 1
ATOM 1275 O O . VAL A 1 169 ? 12.789 -6.674 -5.618 1.00 97.00 169 VAL A O 1
ATOM 1278 N N . GLY A 1 170 ? 11.319 -5.064 -6.145 1.00 97.50 170 GLY A N 1
ATOM 1279 C CA . GLY A 1 170 ? 12.321 -4.031 -6.395 1.00 97.50 170 GLY A CA 1
ATOM 1280 C C . GLY A 1 170 ? 11.684 -2.691 -6.735 1.00 97.50 170 GLY A C 1
ATOM 1281 O O . GLY A 1 170 ? 10.494 -2.492 -6.519 1.00 97.50 170 GLY A O 1
ATOM 1282 N N . TRP A 1 171 ? 12.479 -1.769 -7.258 1.00 98.19 171 TRP A N 1
ATOM 1283 C CA . TRP A 1 171 ? 12.083 -0.409 -7.588 1.00 98.19 171 TRP A CA 1
ATOM 1284 C C . TRP A 1 171 ? 12.048 -0.192 -9.097 1.00 98.19 171 TRP A C 1
ATOM 1286 O O . TRP A 1 171 ? 12.985 -0.559 -9.807 1.00 98.19 171 TRP A O 1
ATOM 1296 N N . ILE A 1 172 ? 10.981 0.445 -9.570 1.00 98.19 172 ILE A N 1
ATOM 1297 C CA . ILE A 1 172 ? 10.802 0.874 -10.959 1.00 98.19 172 ILE A CA 1
ATOM 1298 C C . ILE A 1 172 ? 10.547 2.382 -10.974 1.00 98.19 172 ILE A C 1
ATOM 1300 O O . ILE A 1 172 ? 9.811 2.910 -10.136 1.00 98.19 172 ILE A O 1
ATOM 1304 N N . ARG A 1 17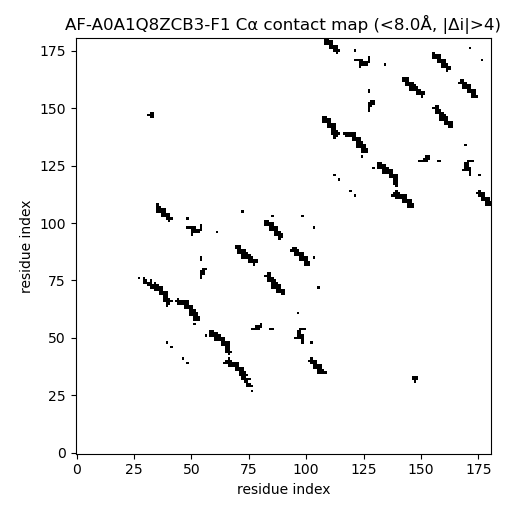3 ? 11.165 3.095 -11.922 1.00 97.75 173 ARG A N 1
ATOM 1305 C CA . ARG A 1 173 ? 10.937 4.534 -12.094 1.00 97.75 173 ARG A CA 1
ATOM 1306 C C . ARG A 1 173 ? 9.506 4.770 -12.572 1.00 97.75 173 ARG A C 1
ATOM 1308 O O . ARG A 1 173 ? 9.066 4.144 -13.531 1.00 97.75 173 ARG A O 1
ATOM 1315 N N . GLY A 1 174 ? 8.805 5.711 -11.949 1.00 95.31 174 GLY A N 1
ATOM 1316 C CA . GLY A 1 174 ? 7.377 5.949 -12.170 1.00 95.31 174 GLY A CA 1
ATOM 1317 C C . GLY A 1 174 ? 6.987 6.316 -13.598 1.00 95.31 174 GLY A C 1
ATOM 1318 O O . GLY A 1 174 ? 5.863 6.053 -13.995 1.00 95.31 174 GLY A O 1
ATOM 1319 N N . THR A 1 175 ? 7.908 6.838 -14.411 1.00 96.19 175 THR A N 1
ATOM 1320 C CA . THR A 1 175 ? 7.632 7.097 -15.835 1.00 96.19 175 THR A CA 1
ATOM 1321 C C . THR A 1 175 ? 7.319 5.823 -16.623 1.00 96.19 175 THR A C 1
ATOM 1323 O O . THR A 1 175 ? 6.632 5.896 -17.633 1.00 96.19 175 THR A O 1
ATOM 1326 N N . PHE A 1 176 ? 7.782 4.660 -16.154 1.00 97.38 176 PHE A N 1
ATOM 1327 C CA . PHE A 1 176 ? 7.528 3.360 -16.779 1.00 97.38 176 PHE A CA 1
ATOM 1328 C C . PHE A 1 176 ? 6.335 2.615 -16.175 1.00 97.38 176 PHE A C 1
ATOM 1330 O O . PHE A 1 176 ? 6.171 1.422 -16.423 1.00 97.38 176 PHE A O 1
ATOM 1337 N N . LEU A 1 177 ? 5.521 3.279 -15.350 1.00 95.69 177 LEU A N 1
ATOM 1338 C CA . LEU A 1 177 ? 4.431 2.641 -14.626 1.00 95.69 177 LEU A CA 1
ATOM 1339 C C . LEU A 1 177 ? 3.139 3.442 -14.774 1.00 95.69 177 LEU A C 1
ATOM 1341 O O . LEU A 1 177 ? 3.061 4.598 -14.364 1.00 95.69 177 LEU A O 1
ATOM 1345 N N . ARG A 1 178 ? 2.100 2.799 -15.308 1.00 94.12 178 ARG A N 1
ATOM 1346 C CA . ARG A 1 178 ? 0.728 3.305 -15.243 1.00 94.12 178 ARG A CA 1
ATOM 1347 C C . ARG A 1 178 ? 0.033 2.677 -14.046 1.00 94.12 178 ARG A C 1
ATOM 1349 O O . ARG A 1 178 ? -0.254 1.483 -14.072 1.00 94.12 178 ARG A O 1
ATOM 1356 N N . VAL A 1 179 ? -0.217 3.470 -13.008 1.00 88.00 179 VAL A N 1
ATOM 1357 C CA . VAL A 1 179 ? -0.960 3.024 -11.820 1.00 88.00 179 VAL A CA 1
ATOM 1358 C C . VAL A 1 179 ? -2.421 2.791 -12.195 1.00 88.00 179 VAL A C 1
ATOM 1360 O O . VAL A 1 179 ? -3.035 3.634 -12.848 1.00 88.00 179 VAL A O 1
ATOM 1363 N N . THR A 1 180 ? -2.963 1.652 -11.784 1.00 82.44 180 THR A N 1
ATOM 1364 C CA . THR A 1 180 ? -4.372 1.286 -11.940 1.00 82.44 180 THR A CA 1
ATOM 1365 C C . THR A 1 180 ? -4.989 1.134 -10.552 1.00 82.44 180 THR A C 1
ATOM 1367 O O . THR A 1 180 ? -4.382 0.510 -9.679 1.00 82.44 180 THR A O 1
ATOM 1370 N N . GLN A 1 181 ? -6.150 1.760 -10.342 1.00 59.31 181 GLN A N 1
ATOM 1371 C CA . GLN A 1 181 ? -6.946 1.602 -9.119 1.00 59.31 181 GLN A CA 1
ATOM 1372 C C . GLN A 1 181 ? -7.739 0.299 -9.157 1.00 59.31 181 GLN A C 1
ATOM 1374 O O . GLN A 1 181 ? -8.162 -0.083 -10.273 1.00 59.31 181 GLN A O 1
#

pLDDT: mean 83.41, std 23.1, range [30.16, 98.44]